Protein AF-A0AAD5ML51-F1 (afdb_monomer)

Solvent-accessible surface area (backbone atoms only — not comparable to full-atom values): 14806 Å² total; per-residue (Å²): 138,86,91,88,83,92,80,88,89,86,88,80,79,94,80,80,90,73,82,76,85,69,87,75,76,76,66,90,45,59,59,54,44,60,48,60,47,68,67,72,58,58,47,74,59,90,85,44,77,41,58,72,53,53,70,62,50,49,57,49,58,77,35,37,37,79,71,80,48,68,61,49,86,78,93,68,98,74,84,71,57,67,50,60,62,69,57,33,48,53,49,53,32,51,49,46,59,55,42,41,78,55,67,28,72,58,17,54,24,73,68,36,32,50,17,30,43,44,43,40,35,72,50,46,82,40,82,59,40,34,31,29,30,53,51,90,38,66,46,74,65,54,59,58,43,46,75,41,94,83,44,81,44,38,72,78,46,78,44,66,42,94,89,68,20,25,32,40,33,35,28,46,75,87,70,50,76,40,40,36,37,39,31,34,34,47,76,50,96,73,33,23,33,36,27,45,64,48,97,89,64,52,75,45,79,51,76,44,75,38,50,62,103,44,58,36,66,53,40,28,81,64,54,78,80,77,64,75,78,81,77,72,72,80,75,81,81,77,86,79,79,85,135

Organism: Parelaphostrongylus tenuis (NCBI:txid148309)

Sequence (243 aa):
MPRKARTENNNYRDDFDVKVNIPVQEPKHLHERLLWLFRIPVWNHGNLSIPQNTKRFLEYLKRSRLLQCRGMKVERKEETRYLPLEKTLQTMSSLMSYLIDFDIYPFLNGGTLLGWYRECDIIPHTYDADFAALIEQYNPDLLKHLLSNETKFRLTTILGRMNDSHEFKFRPLDGGPPSIDLFWMYSSEKESWVGGTASDGSKFKYTYPSCGWRAAEHLQVLTQVRNRPNIWGKAPRDQKTSL

Mean predicted aligned error: 13.54 Å

Foldseek 3Di:
DDDDDDDDDDDDDDDDPDPPPDPDDPDPDLLVVLLPQLCQPFDDDPLDTHRPDNVLVVVLVLLADAQQAPQADDDDPDQQQPFPFNVASNVVSVVQVVLVVLVWHKFFDDQQVVCCRHRVGRDRPDQAGEIETALVSDGVVVVVVLPDPNDQWHFPDWDDDSPAATKTWIDGPVRDDDTYMYFHWDADPFWIWHWDADPVRDIDIDIDGGPDVSPSHGGDNHRDPDSDPPPDPDDDDDDDDDD

InterPro domains:
  IPR009644 FKTN/Mannosyltransferase regulator [PTHR15407] (44-229)

Structure (mmCIF, N/CA/C/O backbone):
data_AF-A0AAD5ML51-F1
#
_entry.id   AF-A0AAD5ML51-F1
#
loop_
_atom_site.gr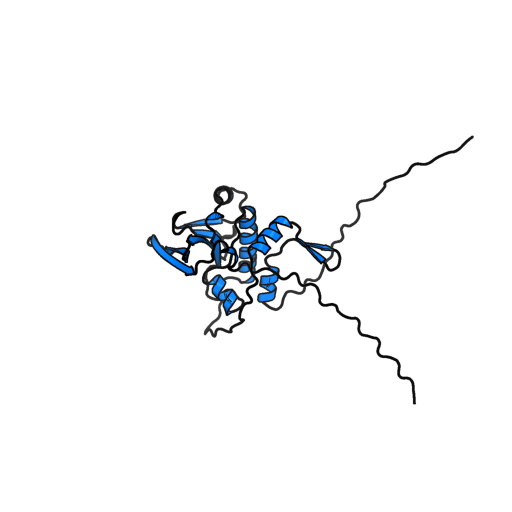oup_PDB
_atom_site.id
_atom_site.type_symbol
_atom_site.label_atom_id
_atom_site.label_alt_id
_atom_site.label_comp_id
_atom_site.label_asym_id
_atom_site.label_entity_id
_atom_site.label_seq_id
_atom_site.pdbx_PDB_ins_code
_atom_site.Cartn_x
_atom_site.Cartn_y
_atom_site.Cartn_z
_atom_site.occupancy
_atom_site.B_iso_or_equiv
_atom_site.auth_seq_id
_atom_site.auth_comp_id
_atom_site.auth_asym_id
_atom_site.auth_atom_id
_atom_site.pdbx_PDB_model_num
ATOM 1 N N . MET A 1 1 ? -42.668 64.710 22.275 1.00 29.89 1 MET A N 1
ATOM 2 C CA . MET A 1 1 ? -43.432 63.544 22.791 1.00 29.89 1 MET A CA 1
ATOM 3 C C . MET A 1 1 ? -43.880 62.705 21.596 1.00 29.89 1 MET A C 1
ATOM 5 O O . MET A 1 1 ? -44.158 63.354 20.596 1.00 29.89 1 MET A O 1
ATOM 9 N N . PRO A 1 2 ? -44.027 61.362 21.637 1.00 33.38 2 PRO A N 1
ATOM 10 C CA . PRO A 1 2 ? -43.679 60.347 22.641 1.00 33.38 2 PRO A CA 1
ATOM 11 C C . PRO A 1 2 ? -42.738 59.225 22.103 1.00 33.38 2 PRO A C 1
ATOM 13 O O . PRO A 1 2 ? -42.300 59.247 20.959 1.00 33.38 2 PRO A O 1
ATOM 16 N N . ARG A 1 3 ? -42.424 58.256 22.982 1.00 33.91 3 ARG A N 1
ATOM 17 C CA . ARG A 1 3 ? -41.678 56.992 22.766 1.00 33.91 3 ARG A CA 1
ATOM 18 C C . ARG A 1 3 ? -42.550 55.861 22.182 1.00 33.91 3 ARG A C 1
ATOM 20 O O . ARG A 1 3 ? -43.736 55.828 22.503 1.00 33.91 3 ARG A O 1
ATOM 27 N N . LYS A 1 4 ? -41.883 54.872 21.547 1.00 31.62 4 LYS A N 1
ATOM 28 C CA . LYS A 1 4 ? -42.070 53.380 21.510 1.00 31.62 4 LYS A CA 1
ATOM 29 C C . LYS A 1 4 ? -41.797 52.860 20.075 1.00 31.62 4 LYS A C 1
ATOM 31 O O . LYS A 1 4 ? -42.153 53.557 19.145 1.00 31.62 4 LYS A O 1
ATOM 36 N N . ALA A 1 5 ? -41.228 51.687 19.776 1.00 29.19 5 ALA A N 1
ATOM 37 C CA . ALA A 1 5 ? -40.576 50.610 20.526 1.00 29.19 5 ALA A CA 1
ATOM 38 C C . ALA A 1 5 ? -39.796 49.685 19.541 1.00 29.19 5 ALA A C 1
ATOM 40 O O . ALA A 1 5 ? -40.257 49.455 18.433 1.00 29.19 5 ALA A O 1
ATOM 41 N N . ARG A 1 6 ? -38.635 49.187 19.998 1.00 30.52 6 ARG A N 1
ATOM 42 C CA . ARG A 1 6 ? -37.980 47.856 19.856 1.00 30.52 6 ARG A CA 1
ATOM 43 C C . ARG A 1 6 ? -38.210 46.939 18.625 1.00 30.52 6 ARG A C 1
ATOM 45 O O . ARG A 1 6 ? -39.327 46.505 18.387 1.00 30.52 6 ARG A O 1
ATOM 52 N N . THR A 1 7 ? -37.093 46.479 18.041 1.00 28.97 7 THR A N 1
ATOM 53 C CA . THR A 1 7 ? -36.736 45.100 17.580 1.00 28.97 7 THR A CA 1
ATOM 54 C C . THR A 1 7 ? -35.191 45.092 17.426 1.00 28.97 7 THR A C 1
ATOM 56 O O . THR A 1 7 ? -34.655 46.017 16.828 1.00 28.97 7 THR A O 1
ATOM 59 N N . GLU A 1 8 ? -34.382 44.394 18.246 1.00 28.17 8 GLU A N 1
ATOM 60 C CA . GLU A 1 8 ? -33.877 42.998 18.102 1.00 28.17 8 GLU A CA 1
ATOM 61 C C . GLU A 1 8 ? -33.488 42.644 16.646 1.00 28.17 8 GLU A C 1
ATOM 63 O O . GLU A 1 8 ? -34.301 42.837 15.757 1.00 28.17 8 GLU A O 1
ATOM 68 N N . ASN A 1 9 ? -32.312 42.116 16.279 1.00 26.67 9 ASN A N 1
ATOM 69 C CA . ASN A 1 9 ? -31.249 41.415 17.004 1.00 26.67 9 ASN A CA 1
ATOM 70 C C . ASN A 1 9 ? -30.000 41.249 16.087 1.00 26.67 9 ASN A C 1
ATOM 72 O O . ASN A 1 9 ? -30.085 41.513 14.890 1.00 26.67 9 ASN A O 1
ATOM 76 N N . ASN A 1 10 ? -28.920 40.684 16.648 1.00 27.45 10 ASN A N 1
ATOM 77 C CA . ASN A 1 10 ? -27.761 40.024 16.000 1.00 27.45 10 ASN A CA 1
ATOM 78 C C . ASN A 1 10 ? -26.457 40.821 15.825 1.00 27.45 10 ASN A C 1
ATOM 80 O O . ASN A 1 10 ? -26.039 41.161 14.724 1.00 27.45 10 ASN A O 1
ATOM 84 N N . ASN A 1 11 ? -25.739 40.958 16.942 1.00 27.97 11 ASN A N 1
ATOM 85 C CA . ASN A 1 11 ? -24.277 40.962 16.964 1.00 27.97 11 ASN A CA 1
ATOM 86 C C . ASN A 1 11 ? -23.825 39.625 17.571 1.00 27.97 11 ASN A C 1
ATOM 88 O O . ASN A 1 11 ? -23.975 39.433 18.776 1.00 27.97 11 ASN A O 1
ATOM 92 N N . TYR A 1 12 ? -23.265 38.721 16.771 1.00 26.56 12 TYR A N 1
ATOM 93 C CA . TYR A 1 12 ? -22.361 37.693 17.287 1.00 26.56 12 TYR A CA 1
ATOM 94 C C . TYR A 1 12 ? -21.046 37.821 16.533 1.00 26.56 12 TYR A C 1
ATOM 96 O O . TYR A 1 12 ? -20.977 37.614 15.327 1.00 26.56 12 TYR A O 1
ATOM 104 N N . ARG A 1 13 ? -20.045 38.282 17.283 1.00 27.58 13 ARG A N 1
ATOM 105 C CA . ARG A 1 13 ? -18.652 38.391 16.877 1.00 27.58 13 ARG A CA 1
ATOM 106 C C . ARG A 1 13 ? -18.074 36.990 16.715 1.00 27.58 13 ARG A C 1
ATOM 108 O O . ARG A 1 13 ? -18.261 36.149 17.593 1.00 27.58 13 ARG A O 1
ATOM 115 N N . ASP A 1 14 ? -17.354 36.804 15.617 1.00 33.06 14 ASP A N 1
ATOM 116 C CA . ASP A 1 14 ? -16.337 35.775 15.455 1.00 33.06 14 ASP A CA 1
ATOM 117 C C . ASP A 1 14 ? -15.308 35.909 16.578 1.00 33.06 14 ASP A C 1
ATOM 119 O O . ASP A 1 14 ? -14.587 36.903 16.632 1.00 33.06 14 ASP A O 1
ATOM 123 N N . ASP A 1 15 ? -15.265 34.941 17.491 1.00 28.80 15 ASP A N 1
ATOM 124 C CA . ASP A 1 15 ? -14.147 34.805 18.423 1.00 28.80 15 ASP A CA 1
ATOM 125 C C . ASP A 1 15 ? -14.148 33.406 19.052 1.00 28.80 15 ASP A C 1
ATOM 127 O O . ASP A 1 15 ? -14.734 33.208 20.106 1.00 28.80 15 ASP A O 1
ATOM 131 N N . PHE A 1 16 ? -13.539 32.413 18.394 1.00 25.20 16 PHE A N 1
ATOM 132 C CA . PHE A 1 16 ? -13.025 31.200 19.054 1.00 25.20 16 PHE A CA 1
ATOM 133 C C . PHE A 1 16 ? -11.922 30.560 18.205 1.00 25.20 16 PHE A C 1
ATOM 135 O O . PHE A 1 16 ? -12.042 29.447 17.697 1.00 25.20 16 PHE A O 1
ATOM 142 N N . ASP A 1 17 ? -10.799 31.266 18.101 1.00 26.86 17 ASP A N 1
ATOM 143 C CA . ASP A 1 17 ? -9.528 30.678 17.688 1.00 26.86 17 ASP A CA 1
ATOM 144 C C . ASP A 1 17 ? -8.888 29.991 18.912 1.00 26.86 17 ASP A C 1
ATOM 146 O O . ASP A 1 17 ? -7.951 30.487 19.542 1.00 26.86 17 ASP A O 1
ATOM 150 N N . VAL A 1 18 ? -9.457 28.854 19.338 1.00 23.70 18 VAL A N 1
ATOM 151 C CA . VAL A 1 18 ? -8.881 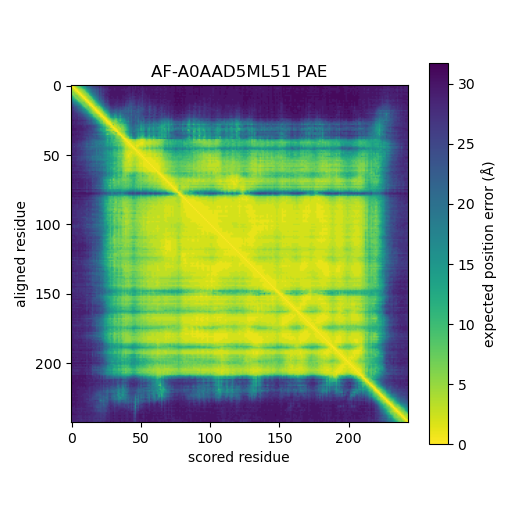28.060 20.434 1.00 23.70 18 VAL A CA 1
ATOM 152 C C . VAL A 1 18 ? -7.835 27.117 19.855 1.00 23.70 18 VAL A C 1
ATOM 154 O O . VAL A 1 18 ? -8.114 25.969 19.505 1.00 23.70 18 VAL A O 1
ATOM 157 N N . LYS A 1 19 ? -6.585 27.585 19.812 1.00 25.14 19 LYS A N 1
ATOM 158 C CA . LYS A 1 19 ? -5.415 26.708 19.686 1.00 25.14 19 LYS A CA 1
ATOM 159 C C . LYS A 1 19 ? -5.293 25.855 20.949 1.00 25.14 19 LYS A C 1
ATOM 161 O O . LYS A 1 19 ? -4.595 26.214 21.896 1.00 25.14 19 LYS A O 1
ATOM 166 N N . VAL A 1 20 ? -5.978 24.712 20.981 1.00 25.52 20 VAL A N 1
ATOM 167 C CA . VAL A 1 20 ? -5.764 23.711 22.029 1.00 25.52 20 VAL A CA 1
ATOM 168 C C . VAL A 1 20 ? -4.468 22.961 21.715 1.00 25.52 20 VAL A C 1
ATOM 170 O O . VAL A 1 20 ? -4.459 21.985 20.967 1.00 25.52 20 VAL A O 1
ATOM 173 N N . ASN A 1 21 ? -3.362 23.406 22.312 1.00 26.88 21 ASN A N 1
ATOM 174 C CA . ASN A 1 21 ? -2.149 22.599 22.436 1.00 26.88 21 ASN A CA 1
ATOM 175 C C . ASN A 1 21 ? -2.425 21.452 23.419 1.00 26.88 21 ASN A C 1
ATOM 177 O O . ASN A 1 21 ? -2.218 21.582 24.624 1.00 26.88 21 ASN A O 1
ATOM 181 N N . ILE A 1 22 ? -2.928 20.326 22.909 1.00 30.11 22 ILE A N 1
ATOM 182 C CA . ILE A 1 22 ? -2.999 19.080 23.676 1.00 30.11 22 ILE A CA 1
ATOM 183 C C . ILE A 1 22 ? -1.617 18.418 23.597 1.00 30.11 22 ILE A C 1
ATOM 185 O O . ILE A 1 22 ? -1.179 18.104 22.488 1.00 30.11 22 ILE A O 1
ATOM 189 N N . PRO A 1 23 ? -0.927 18.156 24.722 1.00 24.36 23 PRO A N 1
ATOM 190 C CA . PRO A 1 23 ? 0.262 17.317 24.709 1.00 24.36 23 PRO A CA 1
ATOM 191 C C . PRO A 1 23 ? -0.180 15.886 24.380 1.00 24.36 23 PRO A C 1
ATOM 193 O O . PRO A 1 23 ? -0.688 15.155 25.231 1.00 24.36 23 PRO A O 1
ATOM 196 N N . VAL A 1 24 ? -0.051 15.500 23.113 1.00 38.94 24 VAL A N 1
ATOM 197 C CA . VAL A 1 24 ? -0.271 14.122 22.675 1.00 38.94 24 VAL A CA 1
ATOM 198 C C . VAL A 1 24 ? 0.905 13.311 23.208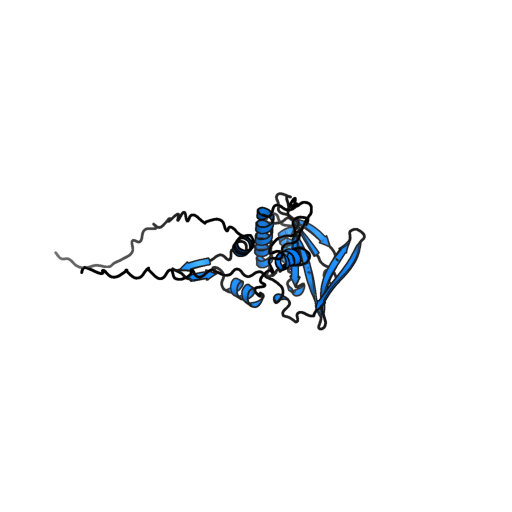 1.00 38.94 24 VAL A C 1
ATOM 200 O O . VAL A 1 24 ? 2.013 13.414 22.692 1.00 38.94 24 VAL A O 1
ATOM 203 N N . GLN A 1 25 ? 0.692 12.541 24.277 1.00 34.72 25 GLN A N 1
ATOM 204 C CA . GLN A 1 25 ? 1.676 11.541 24.689 1.00 34.72 25 GLN A CA 1
ATOM 205 C C . GLN A 1 25 ? 1.885 10.572 23.524 1.00 34.72 25 GLN A C 1
ATOM 207 O O . GLN A 1 25 ? 0.940 9.906 23.096 1.00 34.72 25 GLN A O 1
ATOM 212 N N . GLU A 1 26 ? 3.112 10.519 23.004 1.00 36.44 26 GLU A N 1
ATOM 213 C CA . GLU A 1 26 ? 3.489 9.564 21.968 1.00 36.44 26 GLU A CA 1
ATOM 214 C C . GLU A 1 26 ? 3.153 8.133 22.418 1.00 36.44 26 GLU A C 1
ATOM 216 O O . GLU A 1 26 ? 3.510 7.738 23.537 1.00 36.44 26 GLU A O 1
ATOM 221 N N . PRO A 1 27 ? 2.494 7.323 21.571 1.00 46.38 27 PRO A N 1
ATOM 222 C CA . PRO A 1 27 ? 2.214 5.938 21.911 1.00 46.38 27 PRO A CA 1
ATOM 223 C C . PRO A 1 27 ? 3.518 5.153 22.095 1.00 46.38 27 PRO A C 1
ATOM 225 O O . PRO A 1 27 ? 4.430 5.216 21.257 1.00 46.38 27 PRO A O 1
ATOM 228 N N . LYS A 1 28 ? 3.599 4.391 23.192 1.00 42.34 28 LYS A N 1
ATOM 229 C CA . LYS A 1 28 ? 4.808 3.646 23.587 1.00 42.34 28 LYS A CA 1
ATOM 230 C C . LYS A 1 28 ? 5.011 2.361 22.784 1.00 42.34 28 LYS A C 1
ATOM 232 O O . LYS A 1 28 ? 6.131 1.870 22.705 1.00 42.34 28 LYS A O 1
ATOM 237 N N . HIS A 1 29 ? 3.949 1.825 22.180 1.00 48.88 29 HIS A N 1
ATOM 238 C CA . HIS A 1 29 ? 3.980 0.543 21.477 1.00 48.88 29 HIS A CA 1
ATOM 239 C C . HIS A 1 29 ? 3.523 0.672 20.024 1.00 48.88 29 HIS A C 1
ATOM 241 O O . HIS A 1 29 ? 2.633 1.455 19.699 1.00 48.88 29 HIS A O 1
ATOM 247 N N . LEU A 1 30 ? 4.119 -0.128 19.138 1.00 47.75 30 LEU A N 1
ATOM 248 C CA . LEU A 1 30 ? 3.885 -0.060 17.698 1.00 47.75 30 LEU A CA 1
ATOM 249 C C . LEU A 1 30 ? 2.448 -0.391 17.284 1.00 47.75 30 LEU A C 1
ATOM 251 O O . LEU A 1 30 ? 1.913 0.263 16.397 1.00 47.75 30 LEU A O 1
ATOM 255 N N . HIS A 1 31 ? 1.796 -1.335 17.967 1.00 48.22 31 HIS A N 1
ATOM 256 C CA . HIS A 1 31 ? 0.364 -1.581 17.792 1.00 48.22 31 HIS A CA 1
ATOM 257 C C . HIS A 1 31 ? -0.449 -0.303 18.040 1.00 48.22 31 HIS A C 1
ATOM 259 O O . HIS A 1 31 ? -1.307 0.042 17.235 1.00 48.22 31 HIS A O 1
ATOM 265 N N . GLU A 1 32 ? -0.128 0.452 19.096 1.00 45.16 32 GLU A N 1
ATOM 266 C CA . GLU A 1 32 ? -0.768 1.742 19.340 1.00 45.16 32 GLU A CA 1
ATOM 267 C C . GLU A 1 32 ? -0.387 2.751 18.247 1.00 45.16 32 GLU A C 1
ATOM 269 O O . GLU A 1 32 ? -1.260 3.437 17.746 1.00 45.16 32 GLU A O 1
ATOM 274 N N . ARG A 1 33 ? 0.858 2.800 17.764 1.00 49.12 33 ARG A N 1
ATOM 275 C CA . ARG A 1 33 ? 1.224 3.700 16.651 1.00 49.12 33 ARG A CA 1
ATOM 276 C C . ARG A 1 33 ? 0.440 3.380 15.370 1.00 49.12 33 ARG A C 1
ATOM 278 O O . ARG A 1 33 ? -0.141 4.287 14.786 1.00 49.12 33 ARG A O 1
ATOM 285 N N . LEU A 1 34 ? 0.345 2.109 14.974 1.00 42.81 34 LEU A N 1
ATOM 286 C CA . LEU A 1 34 ? -0.417 1.627 13.808 1.00 42.81 34 LEU A CA 1
ATOM 287 C C . LEU A 1 34 ? -1.921 1.911 13.927 1.00 42.81 34 LEU A C 1
ATOM 289 O O . LEU A 1 34 ? -2.549 2.326 12.954 1.00 42.81 34 LEU A O 1
ATOM 293 N N . LEU A 1 35 ? -2.480 1.798 15.136 1.00 46.53 35 LEU A N 1
ATOM 294 C CA . LEU A 1 35 ? -3.853 2.210 15.448 1.00 46.53 35 LEU A CA 1
ATOM 295 C C . LEU A 1 35 ? -4.083 3.728 15.345 1.00 46.53 35 LEU A C 1
ATOM 297 O O . LEU A 1 35 ? -5.222 4.165 15.218 1.00 46.53 35 LEU A O 1
ATOM 301 N N . TRP A 1 36 ? -3.036 4.547 15.409 1.00 43.91 36 TRP A N 1
ATOM 302 C CA . TRP A 1 36 ? -3.129 6.004 15.264 1.00 43.91 36 TRP A CA 1
ATOM 303 C C . TRP A 1 36 ? -2.932 6.484 13.824 1.00 43.91 36 TRP A C 1
ATOM 305 O O . TRP A 1 36 ? -3.198 7.650 13.528 1.00 43.91 36 TRP A O 1
ATOM 315 N N . LEU A 1 37 ? -2.454 5.617 12.931 1.00 45.34 37 LEU A N 1
ATOM 316 C CA . LEU A 1 37 ? -1.970 6.028 11.618 1.00 45.34 37 LEU A CA 1
ATOM 317 C C . LEU A 1 37 ? -3.080 6.205 10.593 1.00 45.34 37 LEU A C 1
ATOM 319 O O . LEU A 1 37 ? -2.999 7.150 9.819 1.00 45.34 37 LEU A O 1
ATOM 323 N N . PHE A 1 38 ? -4.161 5.429 10.640 1.00 54.00 38 PHE A N 1
ATOM 324 C CA . PHE A 1 38 ? -5.281 5.564 9.695 1.00 54.00 38 PHE A CA 1
ATOM 325 C C . PHE A 1 38 ? -6.210 6.752 9.986 1.00 54.00 38 PHE A C 1
ATOM 327 O O . PHE A 1 38 ? -7.381 6.667 9.636 1.00 54.00 38 PHE A O 1
ATOM 334 N N . ARG A 1 39 ? -5.714 7.809 10.662 1.00 58.00 39 ARG A N 1
ATOM 335 C CA . ARG A 1 39 ? -6.447 8.984 11.184 1.00 58.00 39 ARG A CA 1
ATOM 336 C C . ARG A 1 39 ? -7.715 9.286 10.387 1.00 58.00 39 ARG A C 1
ATOM 338 O O . ARG A 1 39 ? -7.702 10.096 9.466 1.00 58.00 39 ARG A O 1
ATOM 345 N N . ILE A 1 40 ? -8.818 8.658 10.784 1.00 64.69 40 ILE A N 1
ATOM 346 C CA . ILE A 1 40 ? -10.132 8.997 10.265 1.00 64.69 40 ILE A CA 1
ATOM 347 C C . ILE A 1 40 ? -10.410 10.364 10.869 1.00 64.69 40 ILE A C 1
ATOM 349 O O . ILE A 1 40 ? -10.415 10.471 12.099 1.00 64.69 40 ILE A O 1
ATOM 353 N N . PRO A 1 41 ? -10.560 11.423 10.061 1.00 70.19 41 PRO A N 1
ATOM 354 C CA . PRO A 1 41 ? -10.851 12.728 10.616 1.00 70.19 41 PRO A CA 1
ATOM 355 C C . PRO A 1 41 ? -12.145 12.621 11.424 1.00 70.19 41 PRO A C 1
ATOM 357 O O . PRO A 1 41 ? -13.132 12.069 10.932 1.00 70.19 41 PRO A O 1
ATOM 360 N N . VAL A 1 42 ? -12.143 13.109 12.665 1.00 75.62 42 VAL A N 1
ATOM 361 C CA . VAL A 1 42 ? -13.301 13.045 13.566 1.00 75.62 42 VAL A CA 1
ATOM 362 C C . VAL A 1 42 ? -13.639 14.418 14.131 1.00 75.62 42 VAL A C 1
ATOM 364 O O . VAL A 1 42 ? -12.756 15.214 14.447 1.00 75.62 42 VAL A O 1
ATOM 367 N N . TRP A 1 43 ? -14.929 14.673 14.302 1.00 78.38 43 TRP A N 1
ATOM 368 C CA . TRP A 1 43 ? -15.446 15.694 15.200 1.00 78.38 43 TRP A CA 1
ATOM 369 C C . TRP A 1 43 ? -15.510 15.119 16.609 1.00 78.38 43 TRP A C 1
ATOM 371 O O . TRP A 1 43 ? -16.021 14.017 16.801 1.00 78.38 43 TRP A O 1
ATOM 381 N N . ASN A 1 44 ? -15.022 15.861 17.599 1.00 82.44 44 ASN A N 1
ATOM 382 C CA . ASN A 1 44 ? -15.173 15.477 18.997 1.00 82.44 44 ASN A CA 1
ATOM 383 C C . ASN A 1 44 ? -16.321 16.272 19.614 1.00 82.44 44 ASN A C 1
ATOM 385 O O . ASN A 1 44 ? -16.299 17.501 19.614 1.00 82.44 44 ASN A O 1
ATOM 389 N N . HIS A 1 45 ? -17.306 15.565 20.156 1.00 78.44 45 HIS A N 1
ATOM 390 C CA . HIS A 1 45 ? -18.399 16.142 20.922 1.00 78.44 45 HIS A CA 1
ATOM 391 C C . HIS A 1 45 ? -18.396 15.516 22.318 1.00 78.44 45 HIS A C 1
ATOM 393 O O . HIS A 1 45 ? -18.881 14.404 22.526 1.00 78.44 45 HIS A O 1
ATOM 399 N N . GLY A 1 46 ? -17.763 16.200 23.275 1.00 82.12 46 GLY A N 1
ATOM 400 C CA . GLY A 1 46 ? -17.521 15.645 24.606 1.00 82.12 46 GLY A CA 1
ATOM 401 C C . GLY A 1 46 ? -16.637 14.393 24.550 1.00 82.12 46 GLY A C 1
ATOM 402 O O . GLY A 1 46 ? -15.467 14.471 24.179 1.00 82.12 46 GLY A O 1
ATOM 403 N N . ASN A 1 47 ? -17.195 13.244 24.936 1.00 83.38 47 ASN A N 1
ATOM 404 C CA . ASN A 1 47 ? -16.535 11.933 24.910 1.00 83.38 47 ASN A CA 1
ATOM 405 C C . ASN A 1 47 ? -16.821 11.114 23.639 1.00 83.38 47 ASN A C 1
ATOM 407 O O . ASN A 1 47 ? -16.363 9.978 23.553 1.00 83.38 47 ASN A O 1
ATOM 411 N N . LEU A 1 48 ? -17.567 11.664 22.678 1.00 74.56 48 LEU A N 1
ATOM 412 C CA . LEU A 1 48 ? -17.910 10.994 21.429 1.00 74.56 48 LEU A CA 1
ATOM 413 C C . LEU A 1 48 ? -17.049 11.523 20.277 1.00 74.56 48 LEU A C 1
ATOM 415 O O . LEU A 1 48 ? -16.995 12.732 20.049 1.00 74.56 48 LEU A O 1
ATOM 419 N N . SER A 1 49 ? -16.430 10.618 19.516 1.00 77.56 49 SER A N 1
ATOM 420 C CA . SER A 1 49 ? -15.757 10.950 18.256 1.00 77.56 49 SER A CA 1
ATOM 421 C C . SER A 1 49 ? -16.607 10.494 17.072 1.00 77.56 49 SER A C 1
ATOM 423 O O . SER A 1 49 ? -16.939 9.315 16.951 1.00 77.56 49 SER A O 1
ATOM 425 N N . ILE A 1 50 ? -16.951 11.431 16.193 1.00 76.62 50 ILE A N 1
ATOM 426 C CA . ILE A 1 50 ? -17.821 11.220 15.034 1.00 76.62 50 ILE A CA 1
ATOM 427 C C . ILE A 1 50 ? -16.986 11.389 13.760 1.00 76.62 50 ILE A C 1
ATOM 429 O O . ILE A 1 50 ? -16.425 12.465 13.569 1.00 76.62 50 ILE A O 1
ATOM 433 N N . PRO A 1 51 ? -16.903 10.390 12.865 1.00 79.25 51 PRO A N 1
ATOM 434 C CA . PRO A 1 51 ? -16.196 10.528 11.593 1.00 79.25 51 PRO A CA 1
ATOM 435 C C . PRO A 1 51 ? -16.714 11.719 10.781 1.00 79.25 51 PRO A C 1
ATOM 437 O O . PRO A 1 51 ? -17.916 11.821 10.536 1.00 79.25 51 PRO A O 1
ATOM 440 N N . GLN A 1 52 ? -15.809 12.586 10.319 1.00 79.94 52 GLN A N 1
ATOM 441 C CA . GLN A 1 52 ? -16.156 13.752 9.499 1.00 79.94 52 GLN A CA 1
ATOM 442 C C . GLN A 1 52 ? -16.819 13.343 8.178 1.00 79.94 52 GLN A C 1
ATOM 444 O O . GLN A 1 52 ? -17.683 14.056 7.678 1.00 79.94 52 GLN A O 1
ATOM 449 N N . ASN A 1 53 ? -16.450 12.178 7.633 1.00 79.25 53 ASN A N 1
ATOM 450 C CA . ASN A 1 53 ? -17.106 11.574 6.478 1.00 79.25 53 ASN A CA 1
ATOM 451 C C . ASN A 1 53 ? -17.731 10.230 6.873 1.00 79.25 53 ASN A C 1
ATOM 453 O O . ASN A 1 53 ? -17.114 9.168 6.761 1.00 79.25 53 ASN A O 1
ATOM 457 N N . THR A 1 54 ? -18.972 10.286 7.354 1.00 79.69 54 THR A N 1
ATOM 458 C CA . THR A 1 54 ? -19.700 9.111 7.848 1.00 79.69 54 THR A CA 1
ATOM 459 C C . THR A 1 54 ? -19.947 8.075 6.751 1.00 79.69 54 THR A C 1
ATOM 461 O O . THR A 1 54 ? -19.806 6.885 7.008 1.00 79.69 54 THR A O 1
ATOM 464 N N . LYS A 1 55 ? -20.249 8.496 5.513 1.00 81.12 55 LYS A N 1
ATOM 465 C CA . LYS A 1 55 ? -20.486 7.572 4.389 1.00 81.12 55 LYS A CA 1
ATOM 466 C C . LYS A 1 55 ? -19.240 6.740 4.086 1.00 81.12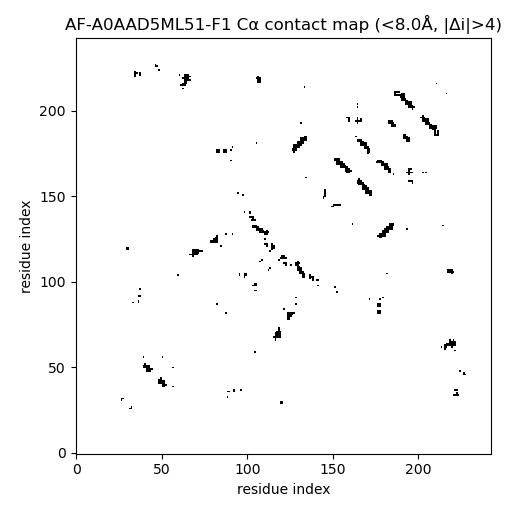 55 LYS A C 1
ATOM 468 O O . LYS A 1 55 ? -19.314 5.516 4.049 1.00 81.12 55 LYS A O 1
ATOM 473 N N . ARG A 1 56 ? -18.089 7.404 3.944 1.00 75.12 56 ARG A N 1
ATOM 474 C CA . ARG A 1 56 ? -16.794 6.745 3.736 1.00 75.12 56 ARG A CA 1
ATOM 475 C C . ARG A 1 56 ? -16.466 5.812 4.897 1.00 75.12 56 ARG A C 1
ATOM 477 O O . ARG A 1 56 ? -16.100 4.669 4.666 1.00 75.12 56 ARG A O 1
ATOM 484 N N . PHE A 1 57 ? -16.645 6.271 6.135 1.00 76.25 57 PHE A N 1
ATOM 485 C CA . PHE A 1 57 ? -16.423 5.449 7.326 1.00 76.25 57 PHE A CA 1
ATOM 486 C C . PHE A 1 57 ? -17.286 4.178 7.352 1.00 76.25 57 PHE A C 1
ATOM 488 O O . PHE A 1 57 ? -16.799 3.116 7.726 1.00 76.25 57 PHE A O 1
ATOM 495 N N . LEU A 1 58 ? -18.553 4.258 6.947 1.00 78.88 58 LEU A N 1
ATOM 496 C CA . LEU A 1 58 ? -19.426 3.085 6.892 1.00 78.88 58 LEU A CA 1
ATOM 497 C C . LEU A 1 58 ? -18.997 2.101 5.800 1.00 78.88 58 LEU A C 1
ATOM 499 O O . LEU A 1 58 ? -19.032 0.895 6.040 1.00 78.88 58 LEU A O 1
ATOM 503 N N . GLU A 1 59 ? -18.536 2.590 4.645 1.00 77.56 59 GLU A N 1
ATOM 504 C CA . GLU A 1 59 ? -17.937 1.725 3.623 1.00 77.56 59 GLU A CA 1
ATOM 505 C C . GLU A 1 59 ? -16.653 1.055 4.128 1.00 77.56 59 GLU A C 1
ATOM 507 O O . GLU A 1 59 ? -16.497 -0.144 3.913 1.00 77.56 59 GLU A O 1
ATOM 512 N N . TYR A 1 60 ? -15.800 1.765 4.886 1.00 72.38 60 TYR A N 1
ATOM 513 C CA . TYR A 1 60 ? -14.677 1.151 5.616 1.00 72.38 60 TYR A CA 1
ATOM 514 C C . TYR A 1 60 ? -15.151 0.034 6.524 1.00 72.38 60 TYR A C 1
ATOM 516 O O . TYR A 1 60 ? -14.691 -1.100 6.426 1.00 72.38 60 TYR A O 1
ATOM 524 N N . LEU A 1 61 ? -16.079 0.354 7.423 1.00 73.25 61 LEU A N 1
ATOM 525 C CA . LEU A 1 61 ? -16.523 -0.550 8.473 1.00 73.25 61 LEU A CA 1
ATOM 526 C C . LEU A 1 61 ? -17.171 -1.816 7.903 1.00 73.25 61 LEU A C 1
ATOM 528 O O . LEU A 1 61 ? -16.914 -2.913 8.387 1.00 73.25 61 LEU A O 1
ATOM 532 N N . LYS A 1 62 ? -17.962 -1.682 6.835 1.00 77.75 62 LYS A N 1
ATOM 533 C CA . LYS A 1 62 ? -18.567 -2.812 6.114 1.00 77.75 62 LYS A CA 1
ATOM 534 C C . LYS A 1 62 ? -17.518 -3.755 5.518 1.00 77.75 62 LYS A C 1
ATOM 536 O O . LYS A 1 62 ? -17.794 -4.935 5.311 1.00 77.75 62 LYS A O 1
ATOM 541 N N . ARG A 1 63 ? -16.344 -3.214 5.203 1.00 72.44 63 ARG A N 1
ATOM 542 C CA . ARG A 1 63 ? -15.268 -3.848 4.441 1.00 72.44 63 ARG A CA 1
ATOM 543 C C . ARG A 1 63 ? -14.055 -4.188 5.290 1.00 72.44 63 ARG A C 1
ATOM 545 O O . ARG A 1 63 ? -12.951 -4.299 4.770 1.00 72.44 63 ARG A O 1
ATOM 552 N N . SER A 1 64 ? -14.230 -4.273 6.597 1.00 68.88 64 SER A N 1
ATOM 553 C CA . SER A 1 64 ? -13.098 -4.444 7.480 1.00 68.88 64 SER A CA 1
ATOM 554 C C . SER A 1 64 ? -13.445 -5.300 8.676 1.00 68.88 64 SER A C 1
ATOM 556 O O . SER A 1 64 ? -14.579 -5.385 9.147 1.00 68.88 64 SER A O 1
ATOM 558 N N . ARG A 1 65 ? -12.410 -5.967 9.169 1.00 68.75 65 ARG A N 1
ATOM 559 C CA . ARG A 1 65 ? -12.455 -6.792 10.360 1.00 68.75 65 ARG A CA 1
ATOM 560 C C . ARG A 1 65 ? -11.198 -6.509 11.154 1.00 68.75 65 ARG A C 1
ATOM 562 O O . ARG A 1 65 ? -10.094 -6.539 10.615 1.00 68.75 65 ARG A O 1
ATOM 569 N N . LEU A 1 66 ? -11.365 -6.287 12.453 1.00 68.69 66 LEU A N 1
ATOM 570 C CA . LEU A 1 66 ? -10.225 -6.171 13.345 1.00 68.69 66 LEU A CA 1
ATOM 571 C C . LEU A 1 66 ? -9.494 -7.516 13.397 1.00 68.69 66 LEU A C 1
ATOM 573 O O . LEU A 1 66 ? -10.044 -8.512 13.876 1.00 68.69 66 LEU A O 1
ATOM 577 N N . LEU A 1 67 ? -8.249 -7.532 12.926 1.00 69.88 67 LEU A N 1
ATOM 578 C CA . LEU A 1 67 ? -7.337 -8.640 13.164 1.00 69.88 67 LEU A CA 1
ATOM 579 C C . LEU A 1 67 ? -6.272 -8.212 14.160 1.00 69.88 67 LEU A C 1
ATOM 581 O O . LEU A 1 67 ? -5.406 -7.390 13.858 1.00 69.88 67 LEU A O 1
ATOM 585 N N . GLN A 1 68 ? -6.345 -8.803 15.346 1.00 78.12 68 GLN A N 1
ATOM 586 C CA . GLN A 1 68 ? -5.324 -8.625 16.358 1.00 78.12 68 GLN A CA 1
ATOM 587 C C . GLN A 1 68 ? -4.062 -9.389 15.947 1.00 78.12 68 GLN A C 1
ATOM 589 O O . GLN A 1 68 ? -4.117 -10.568 15.594 1.00 78.12 68 GLN A O 1
ATOM 594 N N . CYS A 1 69 ? -2.929 -8.698 15.983 1.00 85.25 69 CYS A N 1
ATOM 595 C CA . CYS A 1 69 ? -1.626 -9.319 15.818 1.00 85.25 69 CYS A CA 1
ATOM 596 C C . CYS A 1 69 ? -1.298 -10.246 17.002 1.00 85.25 69 CYS A C 1
ATOM 598 O O . CYS A 1 69 ? -1.819 -10.081 18.106 1.00 85.25 69 CYS A O 1
ATOM 600 N N . ARG A 1 70 ? -0.417 -11.226 16.784 1.00 88.25 70 ARG A N 1
ATOM 601 C CA . ARG A 1 70 ? -0.046 -12.242 17.779 1.00 88.25 70 ARG A CA 1
ATOM 602 C C . ARG A 1 70 ? 1.087 -11.823 18.712 1.00 88.25 70 ARG A C 1
ATOM 604 O O . ARG A 1 70 ? 1.271 -12.479 19.732 1.00 88.25 70 ARG A O 1
ATOM 611 N N . GLY A 1 71 ? 1.846 -10.779 18.369 1.00 87.56 71 GLY A N 1
ATOM 612 C CA . GLY A 1 71 ? 2.961 -10.285 19.186 1.00 87.56 71 GLY A CA 1
ATOM 613 C C . GLY A 1 71 ? 4.066 -11.322 19.412 1.00 87.56 71 GLY A C 1
ATOM 614 O O . GLY A 1 71 ? 4.678 -11.354 20.477 1.00 87.56 71 GLY A O 1
ATOM 615 N N . MET A 1 72 ? 4.293 -12.210 18.444 1.00 90.62 72 MET A N 1
ATOM 616 C CA . MET A 1 72 ? 5.328 -13.235 18.525 1.00 90.62 72 MET A CA 1
ATOM 617 C C . MET A 1 72 ? 6.705 -12.587 18.399 1.00 90.62 72 MET A C 1
ATOM 619 O O . MET A 1 72 ? 6.967 -11.847 17.452 1.00 90.62 72 MET A O 1
ATOM 623 N N . LYS A 1 73 ? 7.607 -12.914 19.326 1.00 87.69 73 LYS A N 1
ATOM 624 C CA . LYS A 1 73 ? 9.014 -12.531 19.222 1.00 87.69 73 LYS A CA 1
ATOM 625 C C . LYS A 1 73 ? 9.712 -13.458 18.227 1.00 87.69 73 LYS A C 1
ATOM 627 O O . LYS A 1 73 ? 9.678 -14.674 18.393 1.00 87.69 73 LYS A O 1
ATOM 632 N N . VAL A 1 74 ? 10.349 -12.881 17.215 1.00 88.81 74 VAL A N 1
ATOM 633 C CA . VAL A 1 74 ? 11.179 -13.610 16.249 1.00 88.81 74 VAL A CA 1
ATOM 634 C C . VAL A 1 74 ? 12.636 -13.293 16.553 1.00 88.81 74 VAL A C 1
ATOM 636 O O . VAL A 1 74 ? 13.030 -12.132 16.525 1.00 88.81 74 VAL A O 1
ATOM 639 N N . GLU A 1 75 ? 13.430 -14.309 16.882 1.00 88.19 75 GLU A N 1
ATOM 640 C CA . GLU A 1 75 ? 14.855 -14.121 17.161 1.00 88.19 75 GLU A CA 1
ATOM 641 C C . GLU A 1 75 ? 15.636 -13.887 15.865 1.00 88.19 75 GLU A C 1
ATOM 643 O O . GLU A 1 75 ? 15.518 -14.645 14.900 1.00 88.19 75 GLU A O 1
ATOM 648 N N . ARG A 1 76 ? 16.440 -12.821 15.845 1.00 86.25 76 ARG A N 1
ATOM 649 C CA . ARG A 1 76 ? 17.272 -12.422 14.706 1.00 86.25 76 ARG A CA 1
ATOM 650 C C . ARG A 1 76 ? 18.684 -12.135 15.183 1.00 86.25 76 ARG A C 1
ATOM 652 O O . ARG A 1 76 ? 18.866 -11.587 16.265 1.00 86.25 76 ARG A O 1
ATOM 659 N N . LYS A 1 77 ? 19.678 -12.510 14.372 1.00 80.75 77 LYS A N 1
ATOM 660 C CA . LYS A 1 77 ? 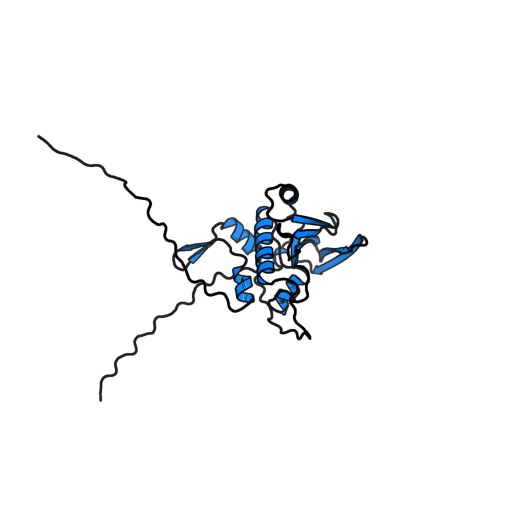21.097 -12.318 14.712 1.00 80.75 77 LYS A CA 1
ATOM 661 C C . LYS A 1 77 ? 21.497 -10.839 14.729 1.00 80.75 77 LYS A C 1
ATOM 663 O O . LYS A 1 77 ? 22.284 -10.459 15.581 1.00 80.75 77 LYS A O 1
ATOM 668 N N . GLU A 1 78 ? 20.915 -10.023 13.850 1.00 65.12 78 GLU A N 1
ATOM 669 C CA . GLU A 1 78 ? 21.069 -8.564 13.809 1.00 65.12 78 GLU A CA 1
ATOM 670 C C . GLU A 1 78 ? 19.769 -7.928 13.284 1.00 65.12 78 GLU A C 1
ATOM 672 O O . GLU A 1 78 ? 19.125 -8.476 12.385 1.00 65.12 78 GLU A O 1
ATOM 677 N N . GLU A 1 79 ? 19.362 -6.790 13.856 1.00 66.88 79 GLU A N 1
ATOM 678 C CA . GLU A 1 79 ? 18.125 -6.071 13.509 1.00 66.88 79 GLU A CA 1
ATOM 679 C C . GLU A 1 79 ? 18.427 -4.640 13.052 1.00 66.88 79 GLU A C 1
ATOM 681 O O . GLU A 1 79 ? 18.024 -3.660 13.679 1.00 66.88 79 GLU A O 1
ATOM 686 N N . THR A 1 80 ? 19.133 -4.486 11.934 1.00 80.44 80 THR A N 1
ATOM 687 C CA . THR A 1 80 ? 19.086 -3.207 11.222 1.00 80.44 80 THR A CA 1
ATOM 688 C C . THR A 1 80 ? 17.789 -3.158 10.429 1.00 80.44 80 THR A C 1
ATOM 690 O O . THR A 1 80 ? 17.547 -3.946 9.515 1.00 80.44 80 THR A O 1
ATOM 693 N N . ARG A 1 81 ? 16.901 -2.244 10.824 1.00 89.50 81 ARG A N 1
ATOM 694 C CA . ARG A 1 81 ? 15.678 -2.005 10.069 1.00 89.50 81 ARG A CA 1
ATOM 695 C C . ARG A 1 81 ? 16.030 -1.268 8.780 1.00 89.50 81 ARG A C 1
ATOM 697 O O . ARG A 1 81 ? 16.559 -0.161 8.845 1.00 89.50 81 ARG A O 1
ATOM 704 N N . TYR A 1 82 ? 15.696 -1.855 7.635 1.00 91.88 82 TYR A N 1
ATOM 705 C CA . TYR A 1 82 ? 15.932 -1.220 6.339 1.00 91.88 82 TYR A CA 1
ATOM 706 C C . TYR A 1 82 ? 14.964 -0.053 6.097 1.00 91.88 82 TYR A C 1
ATOM 708 O O . TYR A 1 82 ? 15.370 1.055 5.751 1.00 91.88 82 TYR A O 1
ATOM 716 N N . LEU A 1 83 ? 13.669 -0.286 6.323 1.00 93.00 83 LEU A N 1
ATOM 717 C CA . LEU A 1 83 ? 12.632 0.728 6.151 1.00 93.00 83 LEU A CA 1
ATOM 718 C C . LEU A 1 83 ? 12.477 1.607 7.403 1.00 93.00 83 LEU A C 1
ATOM 720 O O . LEU A 1 83 ? 12.155 1.080 8.462 1.00 93.00 83 LEU A O 1
ATOM 724 N N . PRO A 1 84 ? 12.601 2.944 7.337 1.00 92.81 84 PRO A N 1
ATOM 725 C CA . PRO A 1 84 ? 12.343 3.801 8.494 1.00 92.81 84 PRO A CA 1
ATOM 726 C C . 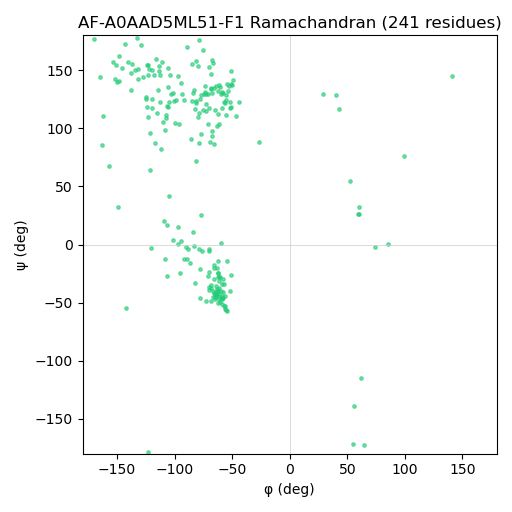PRO A 1 84 ? 10.882 3.658 8.937 1.00 92.81 84 PRO A C 1
ATOM 728 O O . PRO A 1 84 ? 9.972 4.060 8.213 1.00 92.81 84 PRO A O 1
ATOM 731 N N . LEU A 1 85 ? 10.653 3.068 10.114 1.00 88.00 85 LEU A N 1
ATOM 732 C CA . LEU A 1 85 ? 9.327 2.606 10.538 1.00 88.00 85 LEU A CA 1
ATOM 733 C C . LEU A 1 85 ? 8.282 3.723 10.509 1.00 88.00 85 LEU A C 1
ATOM 735 O O . LEU A 1 85 ? 7.253 3.588 9.862 1.00 88.00 85 LEU A O 1
ATOM 739 N N . GLU A 1 86 ? 8.557 4.851 11.158 1.00 87.62 86 GLU A N 1
ATOM 740 C CA . GLU A 1 86 ? 7.597 5.953 11.236 1.00 87.62 86 GLU A CA 1
ATOM 741 C C . GLU A 1 86 ? 7.229 6.508 9.853 1.00 87.62 86 GLU A C 1
ATOM 743 O O . GLU A 1 86 ? 6.047 6.574 9.512 1.00 87.62 86 GLU A O 1
ATOM 748 N N . LYS A 1 87 ? 8.233 6.815 9.021 1.00 89.94 87 LYS A N 1
ATOM 749 C CA . LYS A 1 87 ? 8.020 7.283 7.644 1.00 89.94 87 LYS A CA 1
ATOM 750 C C . LYS A 1 87 ? 7.259 6.250 6.810 1.00 89.94 87 LYS A C 1
ATOM 752 O O . LYS A 1 87 ? 6.373 6.616 6.039 1.00 89.94 87 LYS A O 1
ATOM 757 N N . THR A 1 88 ? 7.572 4.967 6.984 1.00 91.81 88 THR A N 1
ATOM 758 C CA . THR A 1 88 ? 6.906 3.856 6.289 1.00 91.81 88 THR A CA 1
ATOM 759 C C . THR A 1 88 ? 5.425 3.851 6.580 1.00 91.81 88 THR A C 1
ATOM 761 O O . THR A 1 88 ? 4.607 3.894 5.665 1.00 91.81 88 THR A O 1
ATOM 764 N N . LEU A 1 89 ? 5.072 3.906 7.856 1.00 88.31 89 LEU A N 1
ATOM 765 C CA . LEU A 1 89 ? 3.682 3.850 8.251 1.00 88.31 89 LEU A CA 1
ATOM 766 C C . LEU A 1 89 ? 2.891 5.113 7.888 1.00 88.31 89 LEU A C 1
ATOM 768 O O . LEU A 1 89 ? 1.728 5.017 7.494 1.00 88.31 89 LEU A O 1
ATOM 772 N N . GLN A 1 90 ? 3.513 6.292 7.981 1.00 88.06 90 GLN A N 1
ATOM 773 C CA . GLN A 1 90 ? 2.909 7.544 7.515 1.00 88.06 90 GLN A CA 1
ATOM 774 C C . GLN A 1 90 ? 2.639 7.498 6.007 1.00 88.06 90 GLN A C 1
ATOM 776 O O . GLN A 1 90 ? 1.561 7.883 5.555 1.00 88.06 90 GLN A O 1
ATOM 781 N N . THR A 1 91 ? 3.589 6.968 5.234 1.00 92.25 91 THR A N 1
ATOM 782 C CA . THR A 1 91 ? 3.455 6.822 3.780 1.00 92.25 91 THR A CA 1
ATOM 783 C C . THR A 1 91 ? 2.358 5.820 3.427 1.00 92.25 91 THR A C 1
ATOM 785 O O . THR A 1 91 ? 1.506 6.129 2.598 1.00 92.25 91 THR A O 1
ATOM 788 N N . MET A 1 92 ? 2.319 4.662 4.093 1.00 92.44 92 MET A N 1
ATOM 789 C CA . MET A 1 92 ? 1.263 3.658 3.922 1.00 92.44 92 MET A CA 1
ATOM 790 C C . MET A 1 92 ? -0.126 4.226 4.225 1.00 92.44 92 MET A C 1
ATOM 792 O O . MET A 1 92 ? -1.052 4.032 3.441 1.00 92.44 92 MET A O 1
ATOM 796 N N . SER A 1 93 ? -0.274 4.966 5.327 1.00 86.75 93 SER A N 1
ATOM 797 C CA . SER A 1 93 ? -1.543 5.613 5.678 1.00 86.75 93 SER A CA 1
ATOM 798 C C . SER A 1 93 ? -1.963 6.680 4.661 1.00 86.75 93 SER A C 1
ATOM 800 O O . SER A 1 93 ? -3.132 6.748 4.265 1.00 86.75 93 SER A O 1
ATOM 802 N N . SER A 1 94 ? -1.009 7.493 4.201 1.00 89.06 94 SER A N 1
ATOM 803 C CA . SER A 1 94 ? -1.253 8.509 3.176 1.00 89.06 94 SER A CA 1
ATOM 804 C C . SER A 1 94 ? -1.675 7.875 1.846 1.00 89.06 94 SER A C 1
ATOM 806 O O . SER A 1 94 ? -2.655 8.321 1.247 1.00 89.06 94 SER A O 1
ATOM 808 N N . LEU A 1 95 ? -1.006 6.794 1.419 1.00 93.12 95 LEU A N 1
ATOM 809 C CA . LEU A 1 95 ? -1.346 6.073 0.190 1.00 93.12 95 LEU A CA 1
ATOM 810 C C . LEU A 1 95 ? -2.721 5.434 0.293 1.00 93.12 95 LEU A C 1
ATOM 812 O O . LEU A 1 95 ? -3.520 5.581 -0.626 1.00 93.12 95 LEU A O 1
ATOM 816 N N . MET A 1 96 ? -3.018 4.782 1.419 1.00 89.25 96 MET A N 1
ATOM 817 C CA . MET A 1 96 ? -4.351 4.259 1.676 1.00 89.25 96 MET A CA 1
ATOM 818 C C . MET A 1 96 ? -5.370 5.389 1.542 1.00 89.25 96 MET A C 1
ATOM 820 O O . MET A 1 96 ? -6.215 5.325 0.664 1.00 89.25 96 MET A O 1
ATOM 824 N N . SER A 1 97 ? -5.241 6.476 2.305 1.00 85.25 97 SER A N 1
ATOM 825 C CA . SER A 1 97 ? -6.170 7.616 2.243 1.00 85.25 97 SER A CA 1
ATOM 826 C C . SER A 1 97 ? -6.384 8.154 0.825 1.00 85.25 97 SER A C 1
ATOM 828 O O . SER A 1 97 ? -7.520 8.459 0.472 1.00 85.25 97 SER A O 1
ATOM 830 N N . TYR A 1 98 ? -5.315 8.222 0.031 1.00 91.06 98 TYR A N 1
ATOM 831 C CA . TYR A 1 98 ? -5.335 8.655 -1.363 1.00 91.06 98 TYR A CA 1
ATOM 832 C C . TYR A 1 98 ? -6.070 7.676 -2.291 1.00 91.06 98 TYR A C 1
ATOM 834 O O . TYR A 1 98 ? -6.936 8.104 -3.042 1.00 91.06 98 TYR A O 1
ATOM 842 N N . LEU A 1 99 ? -5.788 6.370 -2.226 1.00 92.50 99 LEU A N 1
ATOM 843 C CA . LEU A 1 99 ? -6.459 5.353 -3.056 1.00 92.50 99 LEU A CA 1
ATOM 844 C C . LEU A 1 99 ? -7.976 5.342 -2.838 1.00 92.50 99 LEU A C 1
ATOM 846 O O . LEU A 1 99 ? -8.764 5.147 -3.758 1.00 92.50 99 LEU A O 1
ATOM 850 N N . ILE A 1 100 ? -8.386 5.624 -1.614 1.00 87.06 100 ILE A N 1
ATOM 851 C CA . ILE A 1 100 ? -9.784 5.628 -1.209 1.00 87.06 100 ILE A CA 1
ATOM 852 C C . ILE A 1 100 ? -10.555 6.800 -1.808 1.00 87.06 100 ILE A C 1
ATOM 854 O O . ILE A 1 100 ? -11.759 6.683 -2.022 1.00 87.06 100 ILE A O 1
ATOM 858 N N . ASP A 1 101 ? -9.880 7.911 -2.106 1.00 88.50 101 ASP A N 1
ATOM 859 C CA . ASP A 1 101 ? -10.501 9.020 -2.834 1.00 88.50 101 ASP A CA 1
ATOM 860 C C . ASP A 1 101 ? -10.948 8.583 -4.250 1.00 88.50 101 ASP A C 1
ATOM 862 O O . ASP A 1 101 ? -11.773 9.253 -4.863 1.00 88.50 101 ASP A O 1
ATOM 866 N N . PHE A 1 102 ? -10.472 7.423 -4.727 1.00 92.62 102 PHE A N 1
ATOM 867 C CA . PHE A 1 102 ? -10.859 6.769 -5.981 1.00 92.62 102 PHE A CA 1
ATOM 868 C C . PHE A 1 102 ? -11.737 5.520 -5.782 1.00 92.62 102 PHE A C 1
ATOM 870 O O . PHE A 1 102 ? -11.852 4.715 -6.707 1.00 92.62 102 PHE A O 1
ATOM 877 N N . ASP A 1 103 ? -12.334 5.339 -4.598 1.00 89.62 103 ASP A N 1
ATOM 878 C CA . ASP A 1 103 ? -13.124 4.156 -4.216 1.00 89.62 103 ASP A CA 1
ATOM 879 C C . ASP A 1 103 ? -12.343 2.825 -4.256 1.00 89.62 103 ASP A C 1
ATOM 881 O O . ASP A 1 103 ? -12.918 1.738 -4.373 1.00 89.62 103 ASP A O 1
ATOM 885 N N . ILE A 1 104 ? -11.021 2.897 -4.078 1.00 91.19 104 ILE A N 1
ATOM 886 C CA . ILE A 1 104 ? -10.146 1.734 -3.914 1.00 91.19 104 ILE A CA 1
ATOM 887 C C . ILE A 1 104 ? -9.885 1.535 -2.423 1.00 91.19 104 ILE A C 1
ATOM 889 O O . ILE A 1 104 ? -9.404 2.435 -1.737 1.00 91.19 104 ILE A O 1
ATOM 893 N N . TYR A 1 105 ? -10.188 0.343 -1.913 1.00 87.75 105 TYR A N 1
ATOM 894 C CA . TYR A 1 105 ? -10.140 0.033 -0.484 1.00 87.75 105 TYR A CA 1
ATOM 895 C C . TYR A 1 105 ? -9.004 -0.966 -0.226 1.00 87.75 105 TYR A C 1
ATOM 897 O O . TYR A 1 105 ? -9.264 -2.169 -0.150 1.00 87.75 105 TYR A O 1
ATOM 905 N N . PRO A 1 106 ? -7.744 -0.503 -0.104 1.00 89.56 106 PRO A N 1
ATOM 906 C CA . PRO A 1 106 ? -6.604 -1.395 0.043 1.00 89.56 106 PRO A CA 1
ATOM 907 C C . PRO A 1 106 ? -6.592 -2.085 1.412 1.00 89.56 106 PRO A C 1
ATOM 909 O O . PRO A 1 106 ? -7.087 -1.542 2.405 1.00 89.56 106 PRO A O 1
ATOM 912 N N . PHE A 1 107 ? -5.986 -3.265 1.467 1.00 86.44 107 PHE A N 1
ATOM 913 C CA . PHE A 1 107 ? -5.749 -4.058 2.672 1.00 86.44 107 PHE A CA 1
ATOM 914 C C . PHE A 1 107 ? -4.334 -4.635 2.674 1.00 86.44 107 PHE A C 1
ATOM 916 O O . PHE A 1 107 ? -3.717 -4.770 1.619 1.00 86.44 107 PHE A O 1
ATOM 923 N N . LEU A 1 108 ? -3.791 -4.942 3.856 1.00 89.81 108 LEU A N 1
ATOM 924 C CA . LEU A 1 108 ? -2.416 -5.446 3.969 1.00 89.81 108 LEU A CA 1
ATOM 925 C C . LEU A 1 108 ? -2.264 -6.776 3.225 1.00 89.81 108 LEU A C 1
ATOM 927 O O . LEU A 1 108 ? -3.103 -7.666 3.376 1.00 89.81 108 LEU A O 1
ATOM 931 N N . ASN A 1 109 ? -1.164 -6.934 2.491 1.00 90.81 109 ASN A N 1
ATOM 932 C CA . ASN A 1 109 ? -0.853 -8.157 1.753 1.00 90.81 109 ASN A CA 1
ATOM 933 C C . ASN A 1 109 ? 0.575 -8.653 2.049 1.00 90.81 109 ASN A C 1
ATOM 935 O O . ASN A 1 109 ? 1.343 -7.985 2.740 1.00 90.81 109 ASN A O 1
ATOM 939 N N . GLY A 1 110 ? 0.924 -9.848 1.566 1.00 90.94 110 GLY A N 1
ATOM 940 C CA . GLY A 1 110 ? 2.312 -10.312 1.475 1.00 90.94 110 GLY A CA 1
ATOM 941 C C . GLY A 1 110 ? 3.102 -10.296 2.790 1.00 90.94 110 GLY A C 1
ATOM 942 O O . GLY A 1 110 ? 2.601 -10.667 3.860 1.00 90.94 110 GLY A O 1
ATOM 943 N N . GLY A 1 111 ? 4.368 -9.876 2.702 1.00 92.25 111 GLY A N 1
ATOM 944 C CA . GLY A 1 111 ? 5.279 -9.790 3.848 1.00 92.25 111 GLY A CA 1
ATOM 945 C C . GLY A 1 111 ? 4.831 -8.746 4.871 1.00 92.25 111 GLY A C 1
ATOM 946 O O . GLY A 1 111 ? 5.012 -8.931 6.077 1.00 92.25 111 GLY A O 1
ATOM 947 N N . THR A 1 112 ? 4.159 -7.699 4.399 1.00 93.25 112 THR A N 1
ATOM 948 C CA . THR A 1 112 ? 3.591 -6.634 5.233 1.00 93.25 112 THR A CA 1
ATOM 949 C C . THR A 1 112 ? 2.489 -7.160 6.149 1.00 93.25 112 THR A C 1
ATOM 951 O O . THR A 1 112 ? 2.502 -6.911 7.359 1.00 93.25 112 THR A O 1
ATOM 954 N N . LEU A 1 113 ? 1.566 -7.955 5.602 1.00 91.25 113 LEU A N 1
ATOM 955 C CA . LEU A 1 113 ? 0.530 -8.626 6.378 1.00 91.25 113 LEU A CA 1
ATOM 956 C C . LEU A 1 113 ? 1.127 -9.628 7.371 1.00 91.25 113 LEU A C 1
ATOM 958 O O . LEU A 1 113 ? 0.712 -9.672 8.532 1.00 91.25 113 LEU A O 1
ATOM 962 N N . LEU A 1 114 ? 2.101 -10.427 6.929 1.00 91.19 114 LEU A N 1
ATOM 963 C CA . LEU A 1 114 ? 2.774 -11.400 7.786 1.00 91.19 114 LEU A CA 1
ATOM 964 C C . LEU A 1 114 ? 3.445 -10.720 8.981 1.00 91.19 114 LEU A C 1
ATOM 966 O O . LEU A 1 114 ? 3.277 -11.185 10.108 1.00 91.19 114 LEU A O 1
ATOM 970 N N . GLY A 1 115 ? 4.171 -9.626 8.747 1.00 91.06 115 GLY A N 1
ATOM 971 C CA . GLY A 1 115 ? 4.790 -8.832 9.803 1.00 91.06 115 GLY A CA 1
ATOM 972 C C . GLY A 1 115 ? 3.759 -8.342 10.814 1.00 91.06 115 GLY A C 1
ATOM 973 O O . GLY A 1 115 ? 3.896 -8.609 12.012 1.00 91.06 115 GLY A O 1
ATOM 974 N N . TRP A 1 116 ? 2.689 -7.694 10.333 1.00 88.81 116 TRP A N 1
ATOM 975 C CA . TRP A 1 116 ? 1.617 -7.220 11.206 1.00 88.81 116 TRP A CA 1
ATOM 976 C C . TRP A 1 116 ? 1.039 -8.367 12.028 1.00 88.81 116 TRP A C 1
ATOM 978 O O . TRP A 1 116 ? 1.032 -8.297 13.253 1.00 88.81 116 TRP A O 1
ATOM 988 N N . TYR A 1 117 ? 0.585 -9.440 11.380 1.00 87.75 117 TYR A N 1
ATOM 989 C CA . TYR A 1 117 ? -0.100 -10.529 12.067 1.00 87.75 117 TYR A CA 1
ATOM 990 C C . TYR A 1 117 ? 0.811 -11.263 13.050 1.00 87.75 117 TYR A C 1
ATOM 992 O O . TYR A 1 117 ? 0.389 -11.570 14.164 1.00 87.75 117 TYR A O 1
ATOM 1000 N N . ARG A 1 118 ? 2.056 -11.548 12.666 1.00 92.00 118 ARG A N 1
ATOM 1001 C CA . ARG A 1 118 ? 2.983 -12.333 13.484 1.00 92.00 118 ARG A CA 1
ATOM 1002 C C . ARG A 1 118 ? 3.589 -11.499 14.606 1.00 92.00 118 ARG A C 1
ATOM 1004 O O . ARG A 1 118 ? 3.594 -11.952 15.744 1.00 92.00 118 ARG A O 1
ATOM 1011 N N . GLU A 1 119 ? 4.055 -10.292 14.308 1.00 90.06 119 GLU A N 1
ATOM 1012 C CA . GLU A 1 119 ? 4.987 -9.540 15.163 1.00 90.06 119 GLU A CA 1
ATOM 1013 C C . GLU A 1 119 ? 4.435 -8.188 15.624 1.00 90.06 119 GLU A C 1
ATOM 1015 O O . GLU A 1 119 ? 5.079 -7.505 16.413 1.00 90.06 119 GLU A O 1
ATOM 1020 N N . CYS A 1 120 ? 3.237 -7.807 15.167 1.00 88.31 120 CYS A N 1
ATOM 1021 C CA . CYS A 1 120 ? 2.686 -6.463 15.354 1.00 88.31 120 CYS A CA 1
ATOM 1022 C C . CYS A 1 120 ? 3.572 -5.360 14.740 1.00 88.31 120 CYS A C 1
ATOM 1024 O O . CYS A 1 120 ? 3.539 -4.226 15.220 1.00 88.31 120 CYS A O 1
ATOM 1026 N N . ASP A 1 121 ? 4.362 -5.686 13.707 1.00 88.88 121 ASP A N 1
ATOM 1027 C CA . ASP A 1 121 ? 5.403 -4.817 13.143 1.00 88.88 121 ASP A CA 1
ATOM 1028 C C . ASP A 1 121 ? 5.593 -5.032 11.634 1.00 88.88 121 ASP A C 1
ATOM 1030 O O . ASP A 1 121 ? 5.210 -6.055 11.083 1.00 88.88 121 ASP A O 1
ATOM 1034 N N . ILE A 1 122 ? 6.225 -4.086 10.949 1.00 90.69 122 ILE A N 1
ATOM 1035 C CA . ILE A 1 122 ? 6.833 -4.326 9.641 1.00 90.69 122 ILE A CA 1
ATOM 1036 C C . ILE A 1 122 ? 8.111 -5.144 9.854 1.00 90.69 122 ILE A C 1
ATOM 1038 O O . ILE A 1 122 ? 8.945 -4.785 10.688 1.00 90.69 122 ILE A O 1
ATOM 1042 N N . ILE A 1 123 ? 8.282 -6.226 9.089 1.00 92.50 123 ILE A N 1
ATOM 1043 C CA . ILE A 1 123 ? 9.456 -7.104 9.193 1.00 92.50 123 ILE A CA 1
ATOM 1044 C C . ILE A 1 123 ? 10.736 -6.261 9.008 1.00 92.50 123 ILE A C 1
ATOM 1046 O O . ILE A 1 123 ? 10.864 -5.603 7.977 1.00 92.50 123 ILE A O 1
ATOM 1050 N N . PRO A 1 124 ? 11.702 -6.266 9.953 1.00 92.25 124 PRO A N 1
ATOM 1051 C CA . PRO A 1 124 ? 12.815 -5.309 9.932 1.00 92.25 124 PRO A CA 1
ATOM 1052 C C . PRO A 1 124 ? 13.667 -5.317 8.653 1.00 92.25 124 PRO A C 1
ATOM 1054 O O . PRO A 1 124 ? 14.137 -4.268 8.222 1.00 92.25 124 PRO A O 1
ATOM 1057 N N . HIS A 1 125 ? 13.836 -6.485 8.034 1.00 91.12 125 HIS A N 1
ATOM 1058 C CA . HIS A 1 125 ? 14.654 -6.693 6.835 1.00 91.12 125 HIS A CA 1
ATOM 1059 C C . HIS A 1 125 ? 13.845 -6.688 5.525 1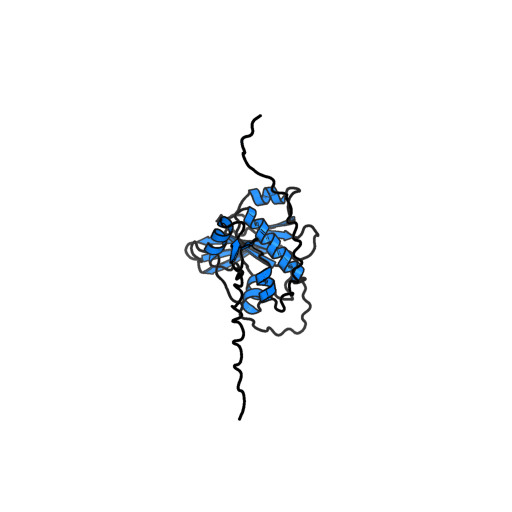.00 91.12 125 HIS A C 1
ATOM 1061 O O . HIS A 1 125 ? 14.340 -7.168 4.509 1.00 91.12 125 HIS A O 1
ATOM 1067 N N . THR A 1 126 ? 12.599 -6.200 5.537 1.00 92.81 126 THR A N 1
ATOM 1068 C CA . THR A 1 126 ? 11.837 -5.989 4.296 1.00 92.81 126 THR A CA 1
ATOM 1069 C C . THR A 1 126 ? 12.261 -4.694 3.605 1.00 92.81 126 THR A C 1
ATOM 1071 O O . THR A 1 126 ? 12.714 -3.755 4.264 1.00 92.81 126 THR A O 1
ATOM 1074 N N . TYR A 1 127 ? 12.097 -4.636 2.285 1.00 94.31 127 TYR A N 1
ATOM 1075 C CA . TYR A 1 127 ? 12.521 -3.506 1.447 1.00 94.31 127 TYR A CA 1
ATOM 1076 C C . TYR A 1 127 ? 11.347 -2.672 0.912 1.00 94.31 127 TYR A C 1
ATOM 1078 O O . TYR A 1 127 ? 11.540 -1.557 0.422 1.00 94.31 127 TYR A O 1
ATOM 1086 N N . ASP A 1 128 ? 10.135 -3.193 1.041 1.00 95.62 128 ASP A N 1
ATOM 1087 C CA . ASP A 1 128 ? 8.882 -2.652 0.536 1.00 95.62 128 ASP A CA 1
ATOM 1088 C C . ASP A 1 128 ? 7.730 -2.899 1.521 1.00 95.62 128 ASP A C 1
ATOM 1090 O O . ASP A 1 128 ? 7.877 -3.550 2.563 1.00 95.62 128 ASP A O 1
ATOM 1094 N N . ALA A 1 129 ? 6.589 -2.293 1.206 1.00 95.88 129 ALA A N 1
ATOM 1095 C CA . ALA A 1 129 ? 5.315 -2.586 1.836 1.00 95.88 129 ALA A CA 1
ATOM 1096 C C . ALA A 1 129 ? 4.298 -3.014 0.774 1.00 95.88 129 ALA A C 1
ATOM 1098 O O . ALA A 1 129 ? 4.337 -2.535 -0.353 1.00 95.88 129 ALA A O 1
ATOM 1099 N N . ASP A 1 130 ? 3.343 -3.852 1.155 1.00 95.81 130 ASP A N 1
ATOM 1100 C CA . ASP A 1 130 ? 2.388 -4.465 0.242 1.00 95.81 130 ASP A CA 1
ATOM 1101 C C . ASP A 1 130 ? 0.962 -4.178 0.695 1.00 95.81 130 ASP A C 1
ATOM 1103 O O . ASP A 1 130 ? 0.544 -4.500 1.818 1.00 95.81 130 ASP A O 1
ATOM 1107 N N . PHE A 1 131 ? 0.186 -3.649 -0.235 1.00 95.44 131 PHE A N 1
ATOM 1108 C CA . PHE A 1 131 ? -1.259 -3.656 -0.197 1.00 95.44 131 PHE A CA 1
ATOM 1109 C C . PHE A 1 131 ? -1.803 -4.567 -1.292 1.00 95.44 131 PHE A C 1
ATOM 1111 O O . PHE A 1 131 ? -1.170 -4.811 -2.317 1.00 95.44 131 PHE A O 1
ATOM 1118 N N . ALA A 1 132 ? -3.024 -5.035 -1.098 1.00 93.75 132 ALA A N 1
ATOM 1119 C CA . ALA A 1 132 ? -3.854 -5.526 -2.177 1.00 93.75 132 ALA A CA 1
ATOM 1120 C C . ALA A 1 132 ? -5.183 -4.772 -2.196 1.00 93.75 132 ALA A C 1
ATOM 1122 O O . ALA A 1 132 ? -5.622 -4.239 -1.177 1.00 93.75 132 ALA A O 1
ATOM 1123 N N . ALA A 1 133 ? -5.812 -4.712 -3.362 1.00 92.62 133 ALA A N 1
ATOM 1124 C CA . ALA A 1 133 ? -7.175 -4.228 -3.534 1.00 92.62 133 ALA A CA 1
ATOM 1125 C C . ALA A 1 133 ? -7.898 -5.100 -4.554 1.00 92.62 133 ALA A C 1
ATOM 1127 O O . ALA A 1 133 ? -7.272 -5.749 -5.388 1.00 92.62 133 ALA A O 1
ATOM 1128 N N . LEU A 1 134 ? -9.223 -5.122 -4.491 1.00 91.25 134 LEU A N 1
ATOM 1129 C CA . LEU A 1 134 ? -10.029 -5.877 -5.442 1.00 91.25 134 LEU A CA 1
ATOM 1130 C C . LEU A 1 134 ? -9.908 -5.294 -6.850 1.00 91.25 134 LEU A C 1
ATOM 1132 O O . LEU A 1 134 ? -10.039 -4.083 -7.016 1.00 91.25 134 LEU A O 1
ATOM 1136 N N . ILE A 1 135 ? -9.723 -6.136 -7.868 1.00 93.69 135 ILE A N 1
ATOM 1137 C CA . ILE A 1 135 ? -9.683 -5.680 -9.266 1.00 93.69 135 ILE A CA 1
ATOM 1138 C C . ILE A 1 135 ? -11.000 -5.012 -9.687 1.00 93.69 135 ILE A C 1
ATOM 1140 O O . ILE A 1 135 ? -10.996 -4.097 -10.505 1.00 93.69 135 ILE A O 1
ATOM 1144 N N . GLU A 1 136 ? -12.123 -5.387 -9.074 1.00 91.44 136 GLU A N 1
ATOM 1145 C CA . GLU A 1 136 ? -13.431 -4.763 -9.291 1.00 91.44 136 GLU A CA 1
ATOM 1146 C C . GLU A 1 136 ? -13.483 -3.304 -8.809 1.00 91.44 136 GLU A C 1
ATOM 1148 O O . GLU A 1 136 ? -14.378 -2.560 -9.202 1.00 91.44 136 GLU A O 1
ATOM 1153 N N . GLN A 1 137 ? -12.537 -2.890 -7.958 1.00 91.94 137 GLN A N 1
ATOM 1154 C CA . GLN A 1 137 ? -12.370 -1.505 -7.510 1.00 91.94 137 GLN A CA 1
ATOM 1155 C C . GLN A 1 137 ? -11.428 -0.709 -8.416 1.00 91.94 137 GLN A C 1
ATOM 1157 O O . GLN A 1 137 ? -11.204 0.472 -8.160 1.00 91.94 137 GLN A O 1
ATOM 1162 N N . TYR A 1 138 ? -10.842 -1.328 -9.447 1.00 94.69 138 TYR A N 1
ATOM 1163 C CA . TYR A 1 138 ? -9.948 -0.620 -10.349 1.00 94.69 138 TYR A CA 1
ATOM 1164 C C . TYR A 1 138 ? -10.649 0.591 -10.959 1.00 94.69 138 TYR A C 1
ATOM 1166 O O . TYR A 1 138 ? -11.662 0.474 -11.650 1.00 94.69 138 TYR A O 1
ATOM 1174 N N . ASN A 1 139 ? -10.058 1.759 -10.729 1.00 94.81 139 ASN A N 1
ATOM 1175 C CA . ASN A 1 139 ? -10.564 3.020 -11.227 1.00 94.81 139 ASN A CA 1
ATOM 1176 C C . ASN A 1 139 ? -9.555 3.617 -12.224 1.00 94.81 139 ASN A C 1
ATOM 1178 O O . ASN A 1 139 ? -8.460 4.008 -11.810 1.00 94.81 139 ASN A O 1
ATOM 1182 N N . PRO A 1 140 ? -9.883 3.724 -13.527 1.00 93.00 140 PRO A N 1
ATOM 1183 C CA . PRO A 1 140 ? -8.965 4.283 -14.520 1.00 93.00 140 PRO A CA 1
ATOM 1184 C C . PRO A 1 140 ? -8.627 5.761 -14.267 1.00 93.00 140 PRO A C 1
ATOM 1186 O O . PRO A 1 140 ? -7.590 6.236 -14.739 1.00 93.00 140 PRO A O 1
ATOM 1189 N N . ASP A 1 141 ? -9.447 6.493 -13.507 1.00 95.44 141 ASP A N 1
ATOM 1190 C CA . ASP A 1 141 ? -9.160 7.883 -13.146 1.00 95.44 141 ASP A CA 1
ATOM 1191 C C . ASP A 1 141 ? -7.997 7.999 -12.153 1.00 95.44 141 ASP A C 1
ATOM 1193 O O . ASP A 1 141 ? -7.288 9.006 -12.179 1.00 95.44 141 ASP A O 1
ATOM 1197 N N . LEU A 1 142 ? -7.706 6.947 -11.372 1.00 94.94 142 LEU A N 1
ATOM 1198 C CA . LEU A 1 142 ? -6.492 6.891 -10.553 1.00 94.94 142 LEU A CA 1
ATOM 1199 C C . LEU A 1 142 ? -5.248 7.027 -11.435 1.00 94.94 142 LEU A C 1
ATOM 1201 O O . LEU A 1 142 ? -4.356 7.814 -11.125 1.00 94.94 142 LEU A O 1
ATOM 1205 N N . LEU A 1 143 ? -5.184 6.285 -12.547 1.00 92.44 143 LEU A N 1
ATOM 1206 C CA . LEU A 1 143 ? -4.033 6.338 -13.447 1.00 92.44 143 LEU A CA 1
ATOM 1207 C C . LEU A 1 143 ? -3.909 7.717 -14.104 1.00 92.44 143 LEU A C 1
ATOM 1209 O O . LEU A 1 143 ? -2.811 8.264 -14.158 1.00 92.44 143 LEU A O 1
ATOM 1213 N N . LYS A 1 144 ? -5.026 8.314 -14.539 1.00 93.19 144 LYS A N 1
ATOM 1214 C CA . LYS A 1 144 ? -5.029 9.684 -15.080 1.00 93.19 144 LYS A CA 1
ATOM 1215 C C . LYS A 1 144 ? -4.499 10.691 -14.057 1.00 93.19 144 LYS A C 1
ATOM 1217 O O . LYS A 1 144 ? -3.673 11.530 -14.404 1.00 93.19 144 LYS A O 1
ATOM 1222 N N . HIS A 1 145 ? -4.927 10.581 -12.799 1.00 94.88 145 HIS A N 1
ATOM 1223 C CA . HIS A 1 145 ? -4.489 11.480 -11.734 1.00 94.88 145 HIS A CA 1
ATOM 1224 C C . HIS A 1 145 ? -3.017 11.263 -11.352 1.00 94.88 145 HIS A C 1
ATOM 1226 O O . HIS A 1 145 ? -2.289 12.234 -11.157 1.00 94.88 145 HIS A O 1
ATOM 1232 N N . LEU A 1 146 ? -2.538 10.014 -11.313 1.00 92.69 146 LEU A N 1
ATOM 1233 C CA . LEU A 1 146 ? -1.126 9.684 -11.062 1.00 92.69 146 LEU A CA 1
ATOM 1234 C C . LEU A 1 146 ? -0.174 10.236 -12.135 1.00 92.69 146 LEU A C 1
ATOM 1236 O O . LEU A 1 146 ? 1.002 10.444 -11.844 1.00 92.69 146 LEU A O 1
ATOM 1240 N N . LEU A 1 147 ? -0.673 10.468 -13.352 1.00 89.12 147 LEU A N 1
ATOM 1241 C CA . LEU A 1 147 ? 0.063 11.090 -14.458 1.00 89.12 147 LEU A CA 1
ATOM 1242 C C . LEU A 1 147 ? -0.043 12.626 -14.472 1.00 89.12 147 LEU A C 1
ATOM 1244 O O . LEU A 1 147 ? 0.585 13.273 -15.308 1.00 89.12 147 LEU A O 1
ATOM 1248 N N . SER A 1 148 ? -0.831 13.211 -13.569 1.00 89.25 148 SER A N 1
ATOM 1249 C CA . SER A 1 148 ? -0.990 14.660 -13.435 1.00 89.25 148 SER A CA 1
ATOM 1250 C C . SER A 1 148 ? 0.046 15.270 -12.481 1.00 89.25 148 SER A C 1
ATOM 1252 O O . SER A 1 148 ? 0.715 14.568 -11.721 1.00 89.25 148 SER A O 1
ATOM 1254 N N . ASN A 1 149 ? 0.122 16.602 -12.457 1.00 83.12 149 ASN A N 1
ATOM 1255 C CA . ASN A 1 149 ? 0.963 17.340 -11.508 1.00 83.12 149 ASN A CA 1
ATOM 1256 C C . ASN A 1 149 ? 0.349 17.455 -10.095 1.00 83.12 149 ASN A C 1
ATOM 1258 O O . ASN A 1 149 ? 0.993 17.998 -9.202 1.00 83.12 149 ASN A O 1
ATOM 1262 N N . GLU A 1 150 ? -0.874 16.959 -9.882 1.00 83.88 150 GLU A N 1
ATOM 1263 C CA . GLU A 1 150 ? -1.619 17.066 -8.613 1.00 83.88 150 GLU A CA 1
ATOM 1264 C C . GLU A 1 150 ? -1.482 15.810 -7.730 1.00 83.88 150 GLU A C 1
ATOM 1266 O O . GLU A 1 150 ? -2.043 15.723 -6.635 1.00 83.88 150 GLU A O 1
ATOM 1271 N N . THR A 1 151 ? -0.723 14.810 -8.188 1.00 87.62 151 THR A N 1
ATOM 1272 C CA . THR A 1 151 ? -0.556 13.543 -7.472 1.00 87.62 151 THR A CA 1
ATOM 1273 C C . THR A 1 151 ? 0.234 13.684 -6.167 1.00 87.62 151 THR A C 1
ATOM 1275 O O . THR A 1 151 ? 1.185 14.454 -6.065 1.00 87.62 151 THR A O 1
ATOM 1278 N N . LYS A 1 152 ? -0.115 12.863 -5.169 1.00 85.94 152 LYS A N 1
ATOM 1279 C CA . LYS A 1 152 ? 0.629 12.717 -3.902 1.00 85.94 152 LYS A CA 1
ATOM 1280 C C . LYS A 1 152 ? 1.717 11.639 -3.962 1.00 85.94 152 LYS A C 1
ATOM 1282 O O . LYS A 1 152 ? 2.549 11.557 -3.060 1.00 85.94 152 LYS A O 1
ATOM 1287 N N . PHE A 1 153 ? 1.696 10.808 -5.003 1.00 94.88 153 PHE A N 1
ATOM 1288 C CA . PHE A 1 153 ? 2.570 9.648 -5.166 1.00 94.88 153 PHE A CA 1
ATOM 1289 C C . PHE A 1 153 ? 3.070 9.535 -6.600 1.00 94.88 153 PHE A C 1
ATOM 1291 O O . PHE A 1 153 ? 2.356 9.851 -7.552 1.00 94.88 153 PHE A O 1
ATOM 1298 N N . ARG A 1 154 ? 4.288 9.019 -6.763 1.00 94.25 154 ARG A N 1
ATOM 1299 C CA . ARG A 1 154 ? 4.812 8.637 -8.072 1.00 94.25 154 ARG A CA 1
ATOM 1300 C C . ARG A 1 154 ? 4.496 7.170 -8.328 1.00 94.25 154 ARG A C 1
ATOM 1302 O O . ARG A 1 154 ? 4.898 6.315 -7.541 1.00 94.25 154 ARG A O 1
ATOM 1309 N N . LEU A 1 155 ? 3.831 6.885 -9.443 1.00 95.25 155 LEU A N 1
ATOM 1310 C CA . LEU A 1 155 ? 3.731 5.531 -9.980 1.00 95.25 155 LEU A CA 1
ATOM 1311 C C . LEU A 1 155 ? 5.033 5.217 -10.723 1.00 95.25 155 LEU A C 1
ATOM 1313 O O . LEU A 1 155 ? 5.319 5.825 -11.752 1.00 95.25 155 LEU A O 1
ATOM 1317 N N . THR A 1 156 ? 5.863 4.329 -10.180 1.00 93.50 156 THR A N 1
ATOM 1318 C CA . THR A 1 156 ? 7.174 4.015 -10.774 1.00 93.50 156 THR A CA 1
ATOM 1319 C C . THR A 1 156 ? 7.133 2.791 -11.669 1.00 93.50 156 THR A C 1
ATOM 1321 O O . THR A 1 156 ? 7.994 2.638 -12.534 1.00 93.50 156 THR A O 1
ATOM 1324 N N . THR A 1 157 ? 6.179 1.886 -11.458 1.00 92.50 157 THR A N 1
ATOM 1325 C CA . THR A 1 157 ? 6.079 0.651 -12.240 1.00 92.50 157 THR A CA 1
ATOM 1326 C C . THR A 1 157 ? 4.635 0.177 -12.301 1.00 92.50 157 THR A C 1
ATOM 1328 O O . THR A 1 157 ? 3.899 0.281 -11.320 1.00 92.50 157 THR A O 1
ATOM 1331 N N . ILE A 1 158 ? 4.256 -0.351 -13.463 1.00 93.62 158 ILE A N 1
ATOM 1332 C CA . ILE A 1 158 ? 3.041 -1.134 -13.671 1.00 93.62 158 ILE A CA 1
ATOM 1333 C C . ILE A 1 158 ? 3.492 -2.506 -14.163 1.00 93.62 158 ILE A C 1
ATOM 1335 O O . ILE A 1 158 ? 4.217 -2.581 -15.157 1.00 93.62 158 ILE A O 1
ATOM 1339 N N . LEU A 1 159 ? 3.077 -3.570 -13.483 1.00 92.38 159 LEU A N 1
ATOM 1340 C CA . LEU A 1 159 ? 3.350 -4.945 -13.896 1.00 92.38 159 LEU A CA 1
ATOM 1341 C C . LEU A 1 159 ? 2.052 -5.680 -14.236 1.00 92.38 159 LEU A C 1
ATOM 1343 O O . LEU A 1 159 ? 0.952 -5.279 -13.844 1.00 92.38 159 LEU A O 1
ATOM 1347 N N . GLY A 1 160 ? 2.202 -6.760 -15.003 1.00 89.75 160 GLY A N 1
ATOM 1348 C CA . GLY A 1 160 ? 1.108 -7.642 -15.391 1.00 89.75 160 GLY A CA 1
ATOM 1349 C C . GLY A 1 160 ? 0.030 -7.009 -16.269 1.00 89.75 160 GLY A C 1
ATOM 1350 O O . GLY A 1 160 ? 0.162 -5.892 -16.770 1.00 89.75 160 GLY A O 1
ATOM 1351 N N . ARG A 1 161 ? -1.050 -7.762 -16.496 1.00 89.38 161 ARG A N 1
ATOM 1352 C CA . ARG A 1 161 ? -2.226 -7.302 -17.240 1.00 89.38 161 ARG A CA 1
ATOM 1353 C C . ARG A 1 161 ? -3.422 -7.224 -16.306 1.00 89.38 161 ARG A C 1
ATOM 1355 O O . ARG A 1 161 ? -3.531 -7.987 -15.352 1.00 89.38 161 ARG A O 1
ATOM 1362 N N . MET A 1 162 ? -4.361 -6.347 -16.656 1.00 90.19 162 MET A N 1
ATOM 1363 C CA . MET A 1 162 ? -5.618 -6.141 -15.930 1.00 90.19 162 MET A CA 1
ATOM 1364 C C . MET A 1 162 ? -6.406 -7.422 -15.661 1.00 90.19 162 MET A C 1
ATOM 1366 O O . MET A 1 162 ? -7.157 -7.459 -14.699 1.00 90.19 162 MET A O 1
ATOM 1370 N N . ASN A 1 163 ? -6.245 -8.463 -16.477 1.00 87.94 163 ASN A N 1
ATOM 1371 C CA . ASN A 1 163 ? -6.986 -9.716 -16.377 1.00 87.94 163 ASN A CA 1
ATOM 1372 C C . ASN A 1 163 ? -6.209 -10.868 -15.716 1.00 87.94 163 ASN A C 1
ATOM 1374 O O . ASN A 1 163 ? -6.731 -11.981 -15.705 1.00 87.94 163 ASN A O 1
ATOM 1378 N N . ASP A 1 164 ? -4.986 -10.649 -15.212 1.00 84.19 164 ASP A N 1
ATOM 1379 C CA . ASP A 1 164 ? -4.191 -11.744 -14.642 1.00 84.19 164 ASP A CA 1
ATOM 1380 C C . ASP A 1 164 ? -3.358 -11.398 -13.400 1.00 84.19 164 ASP A C 1
ATOM 1382 O O . ASP A 1 164 ? -3.452 -12.092 -12.387 1.00 84.19 164 ASP A O 1
ATOM 1386 N N . SER A 1 165 ? -2.508 -10.380 -13.482 1.00 89.12 165 SER A N 1
ATOM 1387 C CA . SER A 1 165 ? -1.406 -10.159 -12.545 1.00 89.12 165 SER A CA 1
ATOM 1388 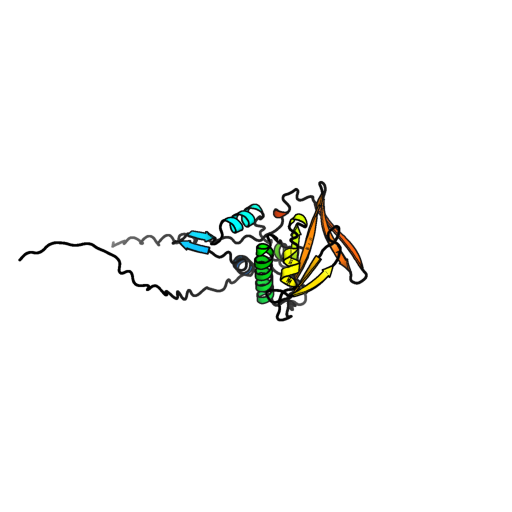C C . SER A 1 165 ? -1.086 -8.678 -12.376 1.00 89.12 165 SER A C 1
ATOM 1390 O O . SER A 1 165 ? 0.082 -8.316 -12.240 1.00 89.12 165 SER A O 1
ATOM 1392 N N . HIS A 1 166 ? -2.103 -7.819 -12.480 1.00 94.25 166 HIS A N 1
ATOM 1393 C CA . HIS A 1 166 ? -1.903 -6.379 -12.446 1.00 94.25 166 HIS A CA 1
ATOM 1394 C C . HIS A 1 166 ? -1.341 -5.921 -11.094 1.00 94.25 166 HIS A C 1
ATOM 1396 O O . HIS A 1 166 ? -1.826 -6.329 -10.037 1.00 94.25 166 HIS A O 1
ATOM 1402 N N . GLU A 1 167 ? -0.359 -5.026 -11.133 1.00 95.06 167 GLU A N 1
ATOM 1403 C CA . GLU A 1 167 ? 0.322 -4.506 -9.946 1.00 95.06 167 GLU A CA 1
ATOM 1404 C C . GLU A 1 167 ? 0.809 -3.076 -10.199 1.00 95.06 167 GLU A C 1
ATOM 1406 O O . GLU A 1 167 ? 1.323 -2.771 -11.281 1.00 95.06 167 GLU A O 1
ATOM 1411 N N . PHE A 1 168 ? 0.671 -2.209 -9.194 1.00 96.25 168 PHE A N 1
ATOM 1412 C CA . PHE A 1 168 ? 1.224 -0.854 -9.184 1.00 96.25 168 PHE A CA 1
ATOM 1413 C C . PHE A 1 168 ? 2.300 -0.703 -8.113 1.00 96.25 168 PHE A C 1
ATOM 1415 O O . PHE A 1 168 ? 2.065 -1.030 -6.957 1.00 96.25 168 PHE A O 1
ATOM 1422 N N . LYS A 1 169 ? 3.436 -0.104 -8.479 1.00 96.25 169 LYS A N 1
ATOM 1423 C CA . LYS A 1 169 ? 4.510 0.269 -7.549 1.00 96.25 169 LYS A CA 1
ATOM 1424 C C . LYS A 1 169 ? 4.507 1.774 -7.318 1.00 96.25 169 LYS A C 1
ATOM 1426 O O . LYS A 1 169 ? 4.719 2.553 -8.253 1.00 96.25 169 LYS A O 1
ATOM 1431 N N . PHE A 1 170 ? 4.286 2.180 -6.076 1.00 96.94 170 PHE A N 1
ATOM 1432 C CA . PHE A 1 170 ? 4.235 3.571 -5.640 1.00 96.94 170 PHE A CA 1
ATOM 1433 C C . PHE A 1 170 ? 5.501 3.973 -4.893 1.00 96.94 170 PHE A C 1
ATOM 1435 O O . PHE A 1 170 ? 6.058 3.200 -4.110 1.00 96.94 170 PHE A O 1
ATOM 1442 N N . ARG A 1 171 ? 5.905 5.235 -5.062 1.00 95.81 171 ARG A N 1
ATOM 1443 C CA . ARG A 1 171 ? 6.877 5.898 -4.187 1.00 95.81 171 ARG A CA 1
ATOM 1444 C C . ARG A 1 171 ? 6.406 7.277 -3.735 1.00 95.81 171 ARG A C 1
ATOM 1446 O O . ARG A 1 171 ? 5.693 7.954 -4.485 1.00 95.81 171 ARG A O 1
ATOM 1453 N N . PRO A 1 172 ? 6.835 7.724 -2.542 1.00 94.00 172 PRO A N 1
ATOM 1454 C CA . PRO A 1 172 ? 6.766 9.128 -2.162 1.00 94.00 172 PRO A CA 1
ATOM 1455 C C . PRO A 1 172 ? 7.375 10.035 -3.237 1.00 94.00 172 PRO A C 1
ATOM 1457 O O . PRO A 1 172 ? 8.332 9.659 -3.918 1.00 94.00 172 PRO A O 1
ATOM 1460 N N . LEU A 1 173 ? 6.865 11.262 -3.358 1.00 92.81 173 LEU A N 1
ATOM 1461 C CA . LEU A 1 173 ? 7.414 12.250 -4.295 1.00 92.81 173 LEU A CA 1
ATOM 1462 C C . LEU A 1 173 ? 8.867 12.629 -3.980 1.00 92.81 173 LEU A C 1
ATOM 1464 O O . LEU A 1 173 ? 9.619 12.947 -4.900 1.00 92.81 173 LEU A O 1
ATOM 1468 N N . ASP A 1 174 ? 9.266 12.544 -2.705 1.00 91.69 174 ASP A N 1
ATOM 1469 C CA . ASP A 1 174 ? 10.647 12.770 -2.262 1.00 91.69 174 ASP A CA 1
ATOM 1470 C C . ASP A 1 174 ? 11.622 11.657 -2.699 1.00 91.69 174 ASP A C 1
ATOM 1472 O O . ASP A 1 174 ? 12.829 11.779 -2.503 1.00 91.69 174 ASP A O 1
ATOM 1476 N N . GLY A 1 175 ? 11.115 10.577 -3.308 1.00 87.25 175 GLY A N 1
ATOM 1477 C CA . GLY A 1 175 ? 11.899 9.453 -3.819 1.00 87.25 175 GLY A CA 1
ATOM 1478 C C . GLY A 1 175 ? 12.450 8.507 -2.749 1.00 87.25 175 GLY A C 1
ATOM 1479 O O . GLY A 1 175 ? 13.077 7.508 -3.103 1.00 87.25 175 GLY A O 1
ATOM 1480 N N . GLY A 1 176 ? 12.222 8.790 -1.464 1.00 90.06 176 GLY A N 1
ATOM 1481 C CA . GLY A 1 176 ? 12.678 7.961 -0.355 1.00 90.06 176 GLY A CA 1
ATOM 1482 C C . GLY A 1 176 ? 11.808 6.717 -0.119 1.00 90.06 176 GLY A C 1
ATOM 1483 O O . GLY A 1 176 ? 10.775 6.536 -0.763 1.00 90.06 176 GLY A O 1
ATOM 1484 N N . PRO A 1 177 ? 12.208 5.847 0.827 1.00 91.06 177 PRO A N 1
ATOM 1485 C CA . PRO A 1 177 ? 11.414 4.687 1.220 1.00 91.06 177 PRO A CA 1
ATOM 1486 C C . PRO A 1 177 ? 10.118 5.098 1.943 1.00 91.06 177 PRO A C 1
ATOM 1488 O O . PRO A 1 177 ? 10.068 6.179 2.543 1.00 91.06 177 PRO A O 1
ATOM 1491 N N . PRO A 1 178 ? 9.108 4.212 1.978 1.00 94.94 178 PRO A N 1
ATOM 1492 C CA . PRO A 1 178 ? 9.078 2.878 1.374 1.00 94.94 178 PRO A CA 1
ATOM 1493 C C . PRO A 1 178 ? 8.665 2.918 -0.105 1.00 94.94 178 PRO A C 1
ATOM 1495 O O . PRO A 1 178 ? 7.944 3.815 -0.540 1.00 94.94 178 PRO A O 1
ATOM 1498 N N . SER A 1 179 ? 9.082 1.904 -0.865 1.00 96.56 179 SER A N 1
ATOM 1499 C CA . SER A 1 179 ? 8.321 1.494 -2.050 1.00 96.56 179 SER A CA 1
ATOM 1500 C C . SER A 1 179 ? 7.074 0.762 -1.567 1.00 96.56 179 SER A C 1
ATOM 1502 O O . SER A 1 179 ? 7.183 -0.028 -0.629 1.00 96.56 179 SER A O 1
ATOM 1504 N N . ILE A 1 180 ? 5.914 1.037 -2.159 1.00 97.44 180 ILE A N 1
ATOM 1505 C CA . ILE A 1 180 ? 4.669 0.360 -1.785 1.00 97.44 180 ILE A CA 1
ATOM 1506 C C . ILE A 1 180 ? 4.033 -0.272 -3.013 1.00 97.44 180 ILE A C 1
ATOM 1508 O O . ILE A 1 180 ? 3.745 0.434 -3.980 1.00 97.44 180 ILE A O 1
ATOM 1512 N N . ASP A 1 181 ? 3.767 -1.567 -2.936 1.00 97.19 181 ASP A N 1
ATOM 1513 C CA . ASP A 1 181 ? 3.205 -2.353 -4.026 1.00 97.19 181 ASP A CA 1
ATOM 1514 C C . ASP A 1 181 ? 1.711 -2.551 -3.770 1.00 97.19 181 ASP A C 1
ATOM 1516 O O . ASP A 1 181 ? 1.288 -2.894 -2.667 1.00 97.19 181 ASP A O 1
ATOM 1520 N N . LEU A 1 182 ? 0.888 -2.268 -4.776 1.00 97.25 182 LEU A N 1
ATOM 1521 C CA . LEU A 1 182 ? -0.545 -2.526 -4.775 1.00 97.25 182 LEU A CA 1
ATOM 1522 C C . LEU A 1 182 ? -0.827 -3.651 -5.759 1.00 97.25 182 LEU A C 1
ATOM 1524 O O . LEU A 1 182 ? -0.833 -3.446 -6.975 1.00 97.25 182 LEU A O 1
ATOM 1528 N N . PHE A 1 183 ? -1.102 -4.824 -5.209 1.00 96.06 183 PHE A N 1
ATOM 1529 C CA . PHE A 1 183 ? -1.514 -5.991 -5.968 1.00 96.06 183 PHE A CA 1
ATOM 1530 C C . PHE A 1 183 ? -3.018 -5.957 -6.219 1.00 96.06 183 PHE A C 1
ATOM 1532 O O . PHE A 1 183 ? -3.812 -5.807 -5.287 1.00 96.06 183 PHE A O 1
ATOM 1539 N N . TRP A 1 184 ? -3.433 -6.155 -7.465 1.00 95.50 184 TRP A N 1
ATOM 1540 C CA . TRP A 1 184 ? -4.847 -6.353 -7.747 1.00 95.50 184 TRP A CA 1
ATOM 1541 C C . TRP A 1 184 ? -5.230 -7.809 -7.478 1.00 95.50 184 TRP A C 1
ATOM 1543 O O . TRP A 1 184 ? -4.624 -8.746 -8.001 1.00 95.50 184 TRP A O 1
ATOM 1553 N N . MET A 1 185 ? -6.222 -7.990 -6.610 1.00 92.94 185 MET A N 1
ATOM 1554 C CA . MET A 1 185 ? -6.764 -9.282 -6.226 1.00 92.94 185 MET A CA 1
ATOM 1555 C C . MET A 1 185 ? -7.964 -9.622 -7.097 1.00 92.94 185 MET A C 1
ATOM 1557 O O . MET A 1 185 ? -8.911 -8.847 -7.218 1.00 92.94 185 MET A O 1
ATOM 1561 N N . TYR A 1 186 ? -7.925 -10.825 -7.643 1.00 91.12 186 TYR A N 1
ATOM 1562 C CA . TYR A 1 186 ? -8.967 -11.430 -8.451 1.00 91.12 186 TYR A CA 1
ATOM 1563 C C . TYR A 1 186 ? -9.684 -12.491 -7.629 1.00 91.12 186 TYR A C 1
ATOM 1565 O O . TYR A 1 186 ? -9.084 -13.102 -6.741 1.00 91.12 186 TYR A O 1
ATOM 1573 N N . SER A 1 187 ? -10.956 -12.736 -7.926 1.00 87.00 187 SER A N 1
ATOM 1574 C CA . SER A 1 187 ? -11.732 -13.773 -7.251 1.00 87.00 187 SER A CA 1
ATOM 1575 C C . SER A 1 187 ? -12.534 -14.615 -8.234 1.00 87.00 187 SER A C 1
ATOM 1577 O O . SER A 1 187 ? -12.966 -14.161 -9.290 1.00 87.00 187 SER A O 1
ATOM 1579 N N . SER A 1 188 ? -12.735 -15.868 -7.853 1.00 84.25 188 SER A N 1
ATOM 1580 C CA . SER A 1 188 ? -13.639 -16.829 -8.472 1.00 84.25 188 SER A CA 1
ATOM 1581 C C . SER A 1 188 ? -14.458 -17.514 -7.375 1.00 84.25 188 SER A C 1
ATOM 1583 O O . SER A 1 188 ? -14.239 -17.297 -6.179 1.00 84.25 188 SER A O 1
ATOM 1585 N N . GLU A 1 189 ? -15.373 -18.401 -7.759 1.00 82.62 189 GLU A N 1
ATOM 1586 C CA . GLU A 1 189 ? -16.159 -19.178 -6.793 1.00 82.62 189 GLU A CA 1
ATOM 1587 C C . GLU A 1 189 ? -15.292 -20.011 -5.833 1.00 82.62 189 GLU A C 1
ATOM 1589 O O . GLU A 1 189 ? -15.695 -20.255 -4.700 1.00 82.62 189 GLU A O 1
ATOM 1594 N N . LYS A 1 190 ? -14.102 -20.450 -6.266 1.00 84.38 190 LYS A N 1
ATOM 1595 C CA . LYS A 1 190 ? -13.274 -21.420 -5.524 1.00 84.38 190 LYS A CA 1
ATOM 1596 C C . LYS A 1 190 ? -12.052 -20.810 -4.853 1.00 84.38 190 LYS A C 1
ATOM 1598 O O . LYS A 1 190 ? -11.592 -21.316 -3.833 1.00 84.38 190 LYS A O 1
ATOM 1603 N N . GLU A 1 191 ? -11.549 -19.712 -5.394 1.00 85.56 191 GLU A N 1
ATOM 1604 C CA . GLU A 1 191 ? -10.294 -19.113 -4.956 1.00 85.56 191 GLU A CA 1
ATOM 1605 C C . GLU A 1 191 ? -10.255 -17.618 -5.238 1.00 85.56 191 GLU A C 1
ATOM 1607 O O . GLU A 1 191 ? -10.908 -17.126 -6.163 1.00 85.56 191 GLU A O 1
ATOM 1612 N N . SER A 1 192 ? -9.406 -16.936 -4.484 1.00 88.50 192 SER A N 1
ATOM 1613 C CA . SER A 1 192 ? -8.967 -15.576 -4.770 1.00 88.50 192 SER A CA 1
ATOM 1614 C C . SER A 1 192 ? -7.460 -15.571 -4.947 1.00 88.50 192 SER A C 1
ATOM 1616 O 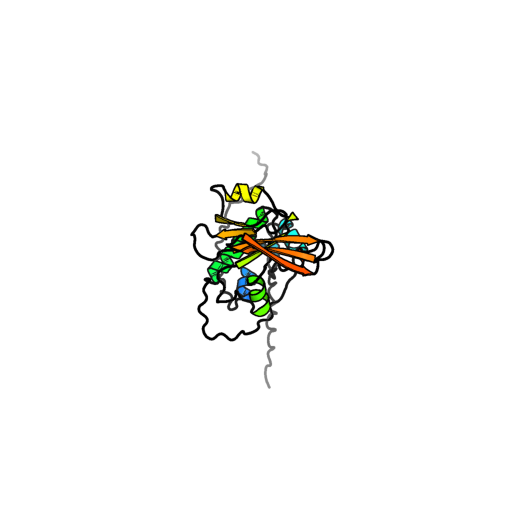O . SER A 1 192 ? -6.770 -16.411 -4.376 1.00 88.50 192 SER A O 1
ATOM 1618 N N . TRP A 1 193 ? -6.921 -14.674 -5.762 1.00 90.38 193 TRP A N 1
ATOM 1619 C CA . TRP A 1 193 ? -5.487 -14.656 -6.026 1.00 90.38 193 TRP A CA 1
ATOM 1620 C C . TRP A 1 193 ? -4.963 -13.267 -6.349 1.00 90.38 193 TRP A C 1
ATOM 1622 O O . TRP A 1 193 ? -5.685 -12.419 -6.867 1.00 90.38 193 TRP A O 1
ATOM 1632 N N . VAL A 1 194 ? -3.675 -13.072 -6.085 1.00 92.38 194 VAL A N 1
ATOM 1633 C CA . VAL A 1 194 ? -2.882 -11.986 -6.671 1.00 92.38 194 VAL A CA 1
ATOM 1634 C C . VAL A 1 194 ? -1.833 -12.591 -7.597 1.00 92.38 194 VAL A C 1
ATOM 1636 O O . VAL A 1 194 ? -1.382 -13.724 -7.389 1.00 92.38 194 VAL A O 1
ATOM 1639 N N . GLY A 1 195 ? -1.461 -11.856 -8.639 1.00 89.19 195 GLY A N 1
ATOM 1640 C CA . GLY A 1 195 ? -0.363 -12.247 -9.514 1.00 89.19 195 GLY A CA 1
ATOM 1641 C C . GLY A 1 195 ? 0.935 -11.545 -9.128 1.00 89.19 195 GLY A C 1
ATOM 1642 O O . GLY A 1 195 ? 0.905 -10.392 -8.720 1.00 89.19 195 GLY A O 1
ATOM 1643 N N . GLY A 1 196 ? 2.064 -12.232 -9.278 1.00 86.06 196 GLY A N 1
ATOM 1644 C CA . GLY A 1 196 ? 3.398 -11.633 -9.229 1.00 86.06 196 GLY A CA 1
ATOM 1645 C C . GLY A 1 196 ? 4.060 -11.711 -10.597 1.00 86.06 196 GLY A C 1
ATOM 1646 O O . GLY A 1 196 ? 3.851 -12.682 -11.325 1.00 86.06 196 GLY A O 1
ATOM 1647 N N . THR A 1 197 ? 4.858 -10.706 -10.951 1.00 85.19 197 THR A N 1
ATOM 1648 C CA . THR A 1 197 ? 5.650 -10.708 -12.191 1.00 85.19 197 THR A CA 1
ATOM 1649 C C . THR A 1 197 ? 7.120 -10.490 -11.847 1.00 85.19 197 THR A C 1
ATOM 1651 O O . THR A 1 197 ? 7.474 -9.452 -11.293 1.00 85.19 197 THR A O 1
ATOM 1654 N N . ALA A 1 198 ? 7.981 -11.458 -12.158 1.00 82.06 198 ALA A N 1
ATOM 1655 C CA . ALA A 1 198 ? 9.424 -11.308 -11.990 1.00 82.06 198 ALA A CA 1
ATOM 1656 C C . ALA A 1 198 ? 10.037 -10.424 -13.087 1.00 82.06 198 ALA A C 1
ATOM 1658 O O . ALA A 1 198 ? 9.409 -10.112 -14.100 1.00 82.06 198 ALA A O 1
ATOM 1659 N N . SER A 1 199 ? 11.292 -10.020 -12.882 1.00 79.62 199 SER A N 1
ATOM 1660 C CA . SER A 1 199 ? 12.039 -9.162 -13.810 1.00 79.62 199 SER A CA 1
ATOM 1661 C C . SER A 1 199 ? 12.270 -9.789 -15.189 1.00 79.62 199 SER A C 1
ATOM 1663 O O . SER A 1 199 ? 12.432 -9.062 -16.164 1.00 79.62 199 SER A O 1
ATOM 1665 N N . ASP A 1 200 ? 12.261 -11.118 -15.281 1.00 84.31 200 ASP A N 1
ATOM 1666 C CA . ASP A 1 200 ? 12.337 -11.892 -16.526 1.00 84.31 200 ASP A CA 1
ATOM 1667 C C . ASP A 1 200 ? 10.969 -12.052 -17.223 1.00 84.31 200 ASP A C 1
ATOM 1669 O O . ASP A 1 200 ? 10.878 -12.663 -18.287 1.00 84.31 200 ASP A O 1
ATOM 1673 N N . GLY A 1 201 ? 9.899 -11.508 -16.633 1.00 82.44 201 GLY A N 1
ATOM 1674 C CA . GLY A 1 201 ? 8.525 -11.634 -17.113 1.00 82.44 201 GLY A CA 1
ATOM 1675 C C . GLY A 1 201 ? 7.803 -12.901 -16.649 1.00 82.44 201 GLY A C 1
ATOM 1676 O O . GLY A 1 201 ? 6.626 -13.070 -16.985 1.00 82.44 201 GLY A O 1
ATOM 1677 N N . SER A 1 202 ? 8.452 -13.770 -15.866 1.00 85.81 202 SER A N 1
ATOM 1678 C CA . SER A 1 202 ? 7.817 -14.954 -15.283 1.00 85.81 202 SER A CA 1
ATOM 1679 C C . SER A 1 202 ? 6.658 -14.549 -14.373 1.00 85.81 202 SER A C 1
ATOM 1681 O O . SER A 1 202 ? 6.773 -13.622 -13.569 1.00 85.81 202 SER A O 1
ATOM 1683 N N . LYS A 1 203 ? 5.529 -15.254 -14.495 1.00 87.31 203 LYS A N 1
ATOM 1684 C CA . LYS A 1 203 ? 4.308 -14.970 -13.734 1.00 87.31 203 LYS A CA 1
ATOM 1685 C C . LYS A 1 203 ? 4.079 -15.994 -12.633 1.00 87.31 203 LYS A C 1
ATOM 1687 O O . LYS A 1 203 ? 4.155 -17.197 -12.865 1.00 87.31 203 LYS A O 1
ATOM 1692 N N . PHE A 1 204 ? 3.715 -15.499 -11.459 1.00 88.44 204 PHE A N 1
ATOM 1693 C CA . PHE A 1 204 ? 3.375 -16.285 -10.280 1.00 88.44 204 PHE A CA 1
ATOM 1694 C C . PHE A 1 204 ? 1.927 -16.018 -9.895 1.00 88.44 204 PHE A C 1
ATOM 1696 O O . PHE A 1 204 ? 1.436 -14.901 -10.053 1.00 88.44 204 PHE A O 1
ATOM 1703 N N . LYS A 1 205 ? 1.243 -17.035 -9.374 1.00 89.75 205 LYS A N 1
ATOM 1704 C CA . LYS A 1 205 ? -0.121 -16.918 -8.857 1.00 89.75 205 LYS A CA 1
ATOM 1705 C C . LYS A 1 205 ? -0.117 -17.302 -7.385 1.00 89.75 205 LYS A C 1
ATOM 1707 O O . LYS A 1 205 ? 0.178 -18.448 -7.051 1.00 89.75 205 LYS A O 1
ATOM 1712 N N . TYR A 1 206 ? -0.462 -16.357 -6.523 1.00 89.81 206 TYR A N 1
ATOM 1713 C CA . TYR A 1 206 ? -0.601 -16.588 -5.089 1.00 89.81 206 TYR A CA 1
ATOM 1714 C C . TYR A 1 206 ? -2.080 -16.765 -4.780 1.00 89.81 206 TYR A C 1
ATOM 1716 O O . TYR A 1 206 ? -2.844 -15.804 -4.828 1.00 89.81 206 TYR A O 1
ATOM 1724 N N . THR A 1 207 ? -2.488 -18.007 -4.537 1.00 87.81 207 THR A N 1
ATOM 1725 C CA . THR A 1 207 ? -3.887 -18.389 -4.326 1.00 87.81 207 THR A CA 1
ATOM 1726 C C . THR A 1 207 ? -4.242 -18.426 -2.846 1.00 87.81 207 THR A C 1
ATOM 1728 O O . THR A 1 207 ? -3.498 -18.965 -2.026 1.00 87.81 207 THR A O 1
ATOM 1731 N N . TYR A 1 208 ? -5.430 -17.937 -2.531 1.00 83.69 208 TYR A N 1
ATOM 1732 C CA . TYR A 1 208 ? -6.059 -17.940 -1.221 1.00 83.69 208 TYR A CA 1
ATOM 1733 C C . TYR A 1 208 ? -7.417 -18.651 -1.330 1.00 83.69 208 TYR A C 1
ATOM 1735 O O . TYR A 1 208 ? -8.020 -18.652 -2.411 1.00 83.69 208 TYR A O 1
ATOM 1743 N N . PRO A 1 209 ? -7.936 -19.238 -0.234 1.00 82.00 209 PRO A N 1
ATOM 1744 C CA . PRO A 1 209 ? -9.317 -19.715 -0.200 1.00 82.00 209 PRO A CA 1
ATOM 1745 C C . PRO A 1 209 ? -10.276 -18.626 -0.693 1.00 82.00 209 PRO A C 1
ATOM 1747 O O . PRO A 1 209 ? -10.049 -17.455 -0.378 1.00 82.00 209 PRO A O 1
ATOM 1750 N N . SER A 1 210 ? -11.325 -18.996 -1.449 1.00 70.31 210 SER A N 1
ATOM 1751 C CA . SER A 1 210 ? -12.322 -18.014 -1.901 1.00 70.31 210 SER A CA 1
ATOM 1752 C C . SER A 1 210 ? -12.809 -17.216 -0.704 1.00 70.31 210 SER A C 1
ATOM 1754 O O . SER A 1 210 ? -13.378 -17.765 0.242 1.00 70.31 210 SER A O 1
ATOM 1756 N N . CYS A 1 211 ? -12.582 -15.911 -0.743 1.00 59.16 211 CYS A N 1
ATOM 1757 C CA . CYS A 1 211 ? -13.057 -15.005 0.291 1.00 59.16 211 CYS A CA 1
ATOM 1758 C C . CYS A 1 211 ? -14.518 -14.576 0.055 1.00 59.16 211 CYS A C 1
ATOM 1760 O O . CYS A 1 211 ? -15.022 -13.673 0.727 1.00 59.16 211 CYS A O 1
ATOM 1762 N N . GLY A 1 212 ? -15.223 -15.232 -0.882 1.00 55.09 212 GLY A N 1
ATOM 1763 C CA . GLY A 1 212 ? -16.531 -14.808 -1.375 1.00 55.09 212 GLY A CA 1
ATOM 1764 C C . GLY A 1 212 ? -16.504 -13.364 -1.895 1.00 55.09 212 GLY A C 1
ATOM 1765 O O . GLY A 1 212 ? -15.473 -12.699 -1.923 1.00 55.09 212 GLY A O 1
ATOM 1766 N N . TRP A 1 213 ? -17.668 -12.794 -2.217 1.00 45.53 213 TRP A N 1
ATOM 1767 C CA . TRP A 1 213 ? -17.818 -11.350 -2.506 1.00 45.53 213 TRP A CA 1
ATOM 1768 C C . TRP A 1 213 ? -17.417 -10.432 -1.332 1.00 45.53 213 TRP A C 1
ATOM 1770 O O . TRP A 1 213 ? -17.532 -9.209 -1.403 1.00 45.53 213 TRP A O 1
ATOM 1780 N N . ARG A 1 214 ? -16.961 -11.025 -0.226 1.00 52.00 214 ARG A N 1
ATOM 1781 C CA . ARG A 1 214 ? -16.448 -10.376 0.967 1.00 52.00 214 ARG A CA 1
ATOM 1782 C C . ARG A 1 214 ? -14.927 -10.480 1.028 1.00 52.00 214 ARG A C 1
ATOM 1784 O O . ARG A 1 214 ? -14.381 -10.635 2.108 1.00 52.00 214 ARG A O 1
ATOM 1791 N N . ALA A 1 215 ? -14.216 -10.300 -0.083 1.00 42.00 215 ALA A N 1
ATOM 1792 C CA . ALA A 1 215 ? -12.761 -10.094 -0.054 1.00 42.00 215 ALA A CA 1
ATOM 1793 C C . ALA A 1 215 ? -12.323 -8.923 0.852 1.00 42.00 215 ALA A C 1
ATOM 1795 O O . ALA A 1 215 ? -11.173 -8.835 1.262 1.00 42.00 215 ALA A O 1
ATOM 1796 N N . ALA A 1 216 ? -13.274 -8.082 1.250 1.00 41.81 216 ALA A N 1
ATOM 1797 C CA . ALA A 1 216 ? -13.135 -7.115 2.321 1.00 41.81 216 ALA A CA 1
ATOM 1798 C C . ALA A 1 216 ? -13.060 -7.713 3.756 1.00 41.81 216 ALA A C 1
ATOM 1800 O O . ALA A 1 216 ? -12.844 -7.004 4.729 1.00 41.81 216 ALA A O 1
ATOM 1801 N N . GLU A 1 217 ? -13.206 -9.025 3.938 1.00 39.72 217 GLU A N 1
ATOM 1802 C CA . GLU A 1 217 ? -12.904 -9.704 5.207 1.00 39.72 217 GLU A CA 1
ATOM 1803 C C . GLU A 1 217 ? -11.388 -9.876 5.423 1.00 39.72 217 GLU A C 1
ATOM 1805 O O . GLU A 1 217 ? -10.963 -10.253 6.519 1.00 39.72 217 GLU A O 1
ATOM 1810 N N . HIS A 1 218 ? -10.553 -9.512 4.442 1.00 41.94 218 HIS A N 1
ATOM 1811 C CA . HIS A 1 218 ? -9.111 -9.413 4.616 1.00 41.94 218 HIS A CA 1
ATOM 1812 C C . HIS A 1 218 ? -8.678 -7.973 4.930 1.00 41.94 218 HIS A C 1
ATOM 1814 O O . HIS A 1 218 ? -8.615 -7.104 4.076 1.00 41.94 218 HIS A O 1
ATOM 1820 N N . LEU A 1 219 ? -8.372 -7.765 6.217 1.00 47.69 219 LEU A N 1
ATOM 1821 C CA . LEU A 1 219 ? -7.292 -6.926 6.756 1.00 47.69 219 LEU A CA 1
ATOM 1822 C C . LEU A 1 219 ? -7.167 -5.469 6.300 1.00 47.69 219 LEU A C 1
ATOM 1824 O O . LEU A 1 219 ? -6.080 -4.967 6.005 1.00 47.69 219 LEU A O 1
ATOM 1828 N N . GLN A 1 220 ? -8.254 -4.727 6.451 1.00 42.62 220 GLN A N 1
ATOM 1829 C CA . GLN A 1 220 ? -8.118 -3.347 6.904 1.00 42.62 220 GLN A CA 1
ATOM 1830 C C . GLN A 1 220 ? -7.991 -3.337 8.426 1.00 42.62 220 GLN A C 1
ATOM 1832 O O . GLN A 1 220 ? -8.898 -3.760 9.146 1.00 42.62 220 GLN A O 1
ATOM 1837 N N . VAL A 1 221 ? -6.843 -2.875 8.924 1.00 36.88 221 VAL A N 1
ATOM 1838 C CA . VAL A 1 221 ? -6.653 -2.605 10.351 1.00 36.88 221 VAL A CA 1
ATOM 1839 C C . VAL A 1 221 ? -7.554 -1.425 10.710 1.00 36.88 221 VAL A C 1
ATOM 1841 O O . VAL A 1 221 ? -7.180 -0.268 10.538 1.00 36.88 221 VAL A O 1
ATOM 1844 N N . LEU A 1 222 ? -8.771 -1.709 11.178 1.00 33.78 222 LEU A N 1
ATOM 1845 C CA . LEU A 1 222 ? -9.606 -0.677 11.777 1.00 33.78 222 LEU A CA 1
ATOM 1846 C C . LEU A 1 222 ? -9.001 -0.215 13.094 1.00 33.78 222 LEU A C 1
ATOM 1848 O O . LEU A 1 222 ? -8.628 -1.008 13.961 1.00 33.78 222 LEU A O 1
ATOM 1852 N N . THR A 1 223 ? -8.967 1.100 13.239 1.00 33.75 223 THR A N 1
ATOM 1853 C CA . THR A 1 223 ? -8.585 1.795 14.454 1.00 33.75 223 THR A CA 1
ATOM 1854 C C . THR A 1 223 ? -9.745 1.733 15.441 1.00 33.75 223 THR A C 1
ATOM 1856 O O . THR A 1 223 ? -10.891 2.047 15.122 1.00 33.75 223 THR A O 1
ATOM 1859 N N . GLN A 1 224 ? -9.467 1.310 16.671 1.00 28.77 224 GLN A N 1
ATOM 1860 C CA . GLN A 1 224 ? -10.412 1.506 17.758 1.00 28.77 224 GLN A CA 1
ATOM 1861 C C . GLN A 1 224 ? -10.338 2.980 18.165 1.00 28.77 224 GLN A C 1
ATOM 1863 O O . GLN A 1 224 ? -9.315 3.437 18.677 1.00 28.77 224 GLN A O 1
ATOM 1868 N N . VAL A 1 225 ? -11.427 3.727 17.977 1.00 26.70 225 VAL A N 1
ATOM 1869 C CA . VAL A 1 225 ? -11.644 4.973 18.719 1.00 26.70 225 VAL A CA 1
ATOM 1870 C C . VAL A 1 225 ? -11.715 4.568 20.192 1.00 26.70 225 VAL A C 1
ATOM 1872 O O . VAL A 1 225 ? -12.695 3.965 20.631 1.00 26.70 225 VAL A O 1
ATOM 1875 N N . ARG A 1 226 ? -10.644 4.804 20.961 1.00 25.61 226 ARG A N 1
ATOM 1876 C CA . ARG A 1 226 ? -10.664 4.587 22.414 1.00 25.61 226 ARG A CA 1
ATOM 1877 C C . ARG A 1 226 ? -11.701 5.548 23.002 1.00 25.61 226 ARG A C 1
ATOM 1879 O O . ARG A 1 226 ? -11.407 6.722 23.215 1.00 25.61 226 ARG A O 1
ATOM 1886 N N . ASN A 1 227 ? -12.890 5.040 23.322 1.00 26.06 227 ASN A N 1
ATOM 1887 C CA . ASN A 1 227 ? -13.684 5.620 24.399 1.00 26.06 227 ASN A CA 1
ATOM 1888 C C . ASN A 1 227 ? -12.803 5.583 25.650 1.00 26.06 227 ASN A C 1
ATOM 1890 O O . ASN A 1 227 ? -12.287 4.523 26.019 1.00 26.06 227 ASN A O 1
ATOM 1894 N N . ARG A 1 228 ? -12.566 6.746 26.265 1.00 26.36 228 ARG A N 1
ATOM 1895 C CA . ARG A 1 228 ? -11.828 6.815 27.530 1.00 26.36 228 ARG A CA 1
ATOM 1896 C C . ARG A 1 228 ? -12.477 5.852 28.532 1.00 26.36 228 ARG A C 1
ATOM 1898 O O . ARG A 1 228 ? -13.703 5.864 28.649 1.00 26.36 228 ARG A O 1
ATOM 1905 N N . PRO A 1 229 ? -11.701 5.069 29.298 1.00 28.17 229 PRO A N 1
ATOM 1906 C CA . PRO A 1 229 ? -12.232 4.451 30.497 1.00 28.17 229 PRO A CA 1
ATOM 1907 C C . PRO A 1 229 ? -12.699 5.565 31.433 1.00 28.17 229 PRO A C 1
ATOM 1909 O O . PRO A 1 229 ? -11.954 6.512 31.698 1.00 28.17 229 PRO A O 1
ATOM 1912 N N . ASN A 1 230 ? -13.931 5.440 31.919 1.00 27.89 230 ASN A N 1
ATOM 1913 C CA . ASN A 1 230 ? -14.430 6.180 33.066 1.00 27.89 230 ASN A CA 1
ATOM 1914 C C . ASN A 1 230 ? -13.389 6.115 34.189 1.00 27.89 230 ASN A C 1
ATOM 1916 O O . ASN A 1 230 ? -13.193 5.060 34.796 1.00 27.89 230 ASN A O 1
ATOM 1920 N N . ILE A 1 231 ? -12.742 7.240 34.489 1.00 28.28 231 ILE A N 1
ATOM 1921 C CA . ILE A 1 231 ? -12.089 7.409 35.781 1.00 28.28 231 ILE A CA 1
ATOM 1922 C C . ILE A 1 231 ? -13.223 7.758 36.733 1.00 28.28 231 ILE A C 1
ATOM 1924 O O . ILE A 1 231 ? -13.581 8.920 36.913 1.00 28.28 231 ILE A O 1
ATOM 1928 N N . TRP A 1 232 ? -13.837 6.708 37.275 1.00 27.19 232 TRP A N 1
ATOM 1929 C CA . TRP A 1 232 ? -14.591 6.794 38.510 1.00 27.19 232 TRP A CA 1
ATOM 1930 C C . TRP A 1 232 ? -13.777 7.623 39.500 1.00 27.19 232 TRP A C 1
ATOM 1932 O O . TRP A 1 232 ? -12.611 7.322 39.774 1.00 27.19 232 TRP A O 1
ATOM 1942 N N . GLY A 1 233 ? -14.391 8.703 39.981 1.00 26.86 233 GLY A N 1
ATOM 1943 C CA . GLY A 1 233 ? -13.856 9.483 41.078 1.00 26.86 233 GLY A CA 1
ATOM 1944 C C . GLY A 1 233 ? -13.506 8.547 42.227 1.00 26.86 233 GLY A C 1
ATOM 1945 O O . GLY A 1 233 ? -14.253 7.623 42.549 1.00 26.86 233 GLY A O 1
ATOM 1946 N N . LYS A 1 234 ? -12.345 8.779 42.839 1.00 28.72 234 LYS A N 1
ATOM 1947 C CA . LYS A 1 234 ? -12.069 8.234 44.164 1.00 28.72 234 LYS A CA 1
ATOM 1948 C C . LYS A 1 234 ? -13.245 8.625 45.059 1.00 28.72 234 LYS A C 1
ATOM 1950 O O . LYS A 1 234 ? -13.483 9.814 45.258 1.00 28.72 234 LYS A O 1
ATOM 1955 N N . ALA A 1 235 ? -13.964 7.632 45.572 1.00 26.66 235 ALA A N 1
ATOM 1956 C CA . ALA A 1 235 ? -14.869 7.840 46.689 1.00 26.66 235 ALA A CA 1
ATOM 1957 C C . ALA A 1 235 ? -14.076 8.488 47.846 1.00 26.66 235 ALA A C 1
ATOM 1959 O O . ALA A 1 235 ? -12.920 8.097 48.074 1.00 26.66 235 ALA A O 1
ATOM 1960 N N . PRO A 1 236 ? -14.637 9.479 48.559 1.00 29.52 236 PRO A N 1
ATOM 1961 C CA . PRO A 1 236 ? -14.014 10.022 49.756 1.00 29.52 236 PRO A CA 1
ATOM 1962 C C . PRO A 1 236 ? -13.839 8.895 50.776 1.00 29.52 236 PRO A C 1
ATOM 1964 O O . PRO A 1 236 ? -14.764 8.127 51.023 1.00 29.52 236 PRO A O 1
ATOM 1967 N N . ARG A 1 237 ? -12.641 8.770 51.353 1.00 32.88 237 ARG A N 1
ATOM 1968 C CA . ARG A 1 237 ? -12.463 7.954 52.554 1.00 32.88 237 ARG A CA 1
ATOM 1969 C C . ARG A 1 237 ? -13.104 8.718 53.702 1.00 32.88 237 ARG A C 1
ATOM 1971 O O . ARG A 1 237 ? -12.636 9.803 54.041 1.00 32.88 237 ARG A O 1
ATOM 1978 N N . ASP A 1 238 ? -14.164 8.140 54.246 1.00 34.12 238 ASP A N 1
ATOM 1979 C CA . ASP A 1 238 ? -14.839 8.621 55.438 1.00 34.12 238 ASP A CA 1
ATOM 1980 C C . ASP A 1 238 ? -13.856 8.853 56.586 1.00 34.12 238 ASP A C 1
ATOM 1982 O O . ASP A 1 238 ? -12.946 8.061 56.859 1.00 34.12 238 ASP A O 1
ATOM 1986 N N . GLN A 1 239 ? -14.095 9.973 57.259 1.00 33.62 239 GLN A N 1
ATOM 1987 C CA . GLN A 1 239 ? -13.591 10.298 58.578 1.00 33.62 239 GLN A CA 1
ATOM 1988 C C . GLN A 1 239 ? -13.916 9.150 59.543 1.00 33.62 239 GLN A C 1
ATOM 1990 O O . GLN A 1 239 ? -15.079 8.827 59.770 1.00 33.62 239 GLN A O 1
ATOM 1995 N N . LYS A 1 240 ? -12.890 8.573 60.172 1.00 33.69 240 LYS A N 1
ATOM 1996 C CA . LYS A 1 240 ? -13.039 7.970 61.498 1.00 33.69 240 LYS A CA 1
ATOM 1997 C C . LYS A 1 240 ? -12.331 8.862 62.504 1.00 33.69 240 LYS A C 1
ATOM 1999 O O . LYS A 1 240 ? -11.112 8.833 62.640 1.00 33.69 240 LYS A O 1
ATOM 2004 N N . THR A 1 241 ? -13.131 9.685 63.163 1.00 33.41 241 THR A N 1
ATOM 2005 C CA . THR A 1 241 ? -12.849 10.296 64.458 1.00 33.41 241 THR A CA 1
ATOM 2006 C C . THR A 1 241 ? -12.835 9.220 65.550 1.00 33.41 241 THR A C 1
ATOM 2008 O O . THR A 1 241 ? -13.763 8.420 65.627 1.00 33.41 241 THR A O 1
ATOM 2011 N N . SER A 1 242 ? -11.772 9.243 66.362 1.00 33.09 242 SER A N 1
ATOM 2012 C CA . SER A 1 242 ? -11.703 8.960 67.810 1.00 33.09 242 SER A CA 1
ATOM 2013 C C . SER A 1 242 ? -12.464 7.763 68.404 1.00 33.09 242 SER A C 1
ATOM 2015 O O . SER A 1 242 ? -13.688 7.802 68.530 1.00 33.09 242 SER A O 1
ATOM 2017 N N . LEU A 1 243 ? -11.697 6.814 68.948 1.00 32.84 243 LEU A N 1
ATOM 2018 C CA . LEU A 1 243 ? -11.550 6.606 70.398 1.00 32.84 243 LEU A CA 1
ATOM 2019 C C . LEU A 1 243 ? -10.084 6.267 70.692 1.00 32.84 243 LEU A C 1
ATOM 2021 O O . LEU A 1 243 ? -9.483 5.569 69.843 1.00 32.84 243 LEU A O 1
#

Radius of gyration: 24.92 Å; Cα contacts (8 Å, |Δi|>4): 356; chains: 1; bounding box: 65×85×88 Å

Nearest PDB structures (foldseek):
  6l7t-assembly1_B  TM=7.061E-01  e=1.739E-04  Homo sapiens
  6l7u-assembly1_A  TM=6.309E-01  e=1.637E-04  Homo sapiens
  6l7t-assembly1_D  TM=6.952E-01  e=9.005E-04  Homo sapiens
  6kam-assembly1_D  TM=6.208E-01  e=4.898E-04  Homo sapiens
  6l7u-assembly1_D  TM=6.843E-01  e=1.379E-03  Homo sapiens

Secondary structure (DSSP, 8-state):
------------------------PPPSSHHHHHHHHT---EEEETTEEEESSHHHHHHHHHT-------------S----SS-HHHHHHHHHHHHHHHHTTT---EE-HHHHHHHHHHSS--TT-SEEEEEEEGGG--HHHHHHHTSTT-SEEEEEEES-TTTT-EEEEEETT--SPEEEEEEEEE-SSEEEEEEE-TT--EEEEEEE--GGGGGGS--------PPP---PPPP-------

pLDDT: mean 72.03, std 25.1, range [23.7, 97.44]